Protein 6XRB (pdb70)

Secondary structure (DSSP, 8-state):
-TT--SSEEEEETTEEEEEPTTPEE--BEEEE----SSS--EEEEEEE-PPTT--HHHHHHHHHHHHHHHSTT-EEEEEEEEEES-GGG-EEEEEEEEEEESSSSEEEEEEEEE--STT-EEEEEEEESS---HHHHHHHHHHHHH----/-EEE---TT--EEETT-EE--BEEEE-TT-TTTS-EEEEEEEEPPTT--HHHHHHHHHHHHHHHSTT-EEEEEEEEEE-SSTT-EEEEEEEEEEEETTEEEEEEEEEEEEETTEEEEEEEEESS---HHHHHHHHHHHHH-EE--

Nearest PDB structures (foldseek):
  6xrb-assembly1_A  TM=1.007E+00  e=1.723E-27  Salmonella enterica subsp. enterica serovar Typhimurium str. SL1344
  6xrr-assembly3_D  TM=9.228E-01  e=7.854E-23  Salmonella enterica subsp. enterica serovar Typhimurium str. LT2
  6xrr-assembly4_H  TM=9.222E-01  e=5.314E-22  Salmonella enterica subsp. enterica serovar Typhimurium str. LT2
  5elu-assembly1_A  TM=5.256E-01  e=2.286E+00  synthetic construct
  5zy8-assembly1_A  TM=3.249E-01  e=4.647E-01  Mycobacterium tuberculosis H37Rv

Organism: Salmonella typhimurium (strain SL1344) (NCBI:txid216597)

Solvent-accessible surface area: 16117 Å² total

Radius of gyration: 20.44 Å; Cα contacts (8 Å, |Δi|>4): 629; chains: 2; bounding box: 49×57×44 Å

Foldseek 3Di:
DVVDDCWAWDDDPVGIDTHGNVDDDFDKDKAFDDDDDPDTKIKIKGKFFADVPADQVNVVVVVVVVCVVPFAPKDWDDKDWAWAEDDPLIWTWIKTKIWTARDVAIKIKMWIWTCQDPRMIIIMMIIGSDDDDPVNVVVVRVNRHHHDRD/DWDDDDDPVGGTDPPPDDDFDKDKAAPPPPRLADKIKIKGKDFADVPGDQVNVVVVVQVVCVVPFAPKDWDDKAWAWAEDDPLIFTWIKTWIWHDDPPFIKIKMKTWGCLDPGMIMIMMMIGSDDDDPVNVCVVNCRRHPHDRDD

Structure (mmCIF, N/CA/C/O backbone):
data_6XRB
#
_entry.id   6XRB
#
_cell.length_a   55.269
_cell.length_b   75.093
_cell.length_c   76.599
_cell.angle_alpha   90.000
_cell.angle_beta   90.000
_cell.angle_gamma   90.000
#
_symmetry.space_group_name_H-M   'P 21 21 21'
#
loop_
_entity.id
_entity.type
_entity.pdbx_description
1 polymer SciW
2 polymer SciW
3 non-polymer 'TRIETHYLENE GLYCOL'
4 water water
#
loop_
_atom_site.group_PDB
_atom_site.id
_atom_site.type_symbol
_atom_site.label_atom_id
_atom_site.label_alt_id
_atom_site.label_comp_id
_atom_site.label_asym_id
_atom_site.label_entity_id
_atom_site.label_seq_id
_atom_site.pdbx_PDB_ins_code
_atom_site.Cartn_x
_atom_site.Cartn_y
_atom_site.Cartn_z
_atom_site.occupancy
_atom_site.B_iso_or_equiv
_atom_site.auth_seq_id
_atom_site.auth_comp_id
_atom_site.auth_asym_id
_atom_site.auth_atom_id
_atom_site.pdbx_PDB_model_num
ATOM 1 N N . GLY A 1 1 ? -33.26599 8.98068 17.19689 1.000 42.38657 -4 GLY A N 1
ATOM 2 C CA . GLY A 1 1 ? -33.84955 9.59286 18.42343 1.000 56.18884 -4 GLY A CA 1
ATOM 3 C C . GLY A 1 1 ? -33.52655 8.81563 19.68592 1.000 40.15477 -4 GLY A C 1
ATOM 4 O O . GLY A 1 1 ? -32.84179 7.79422 19.62651 1.000 32.74641 -4 GLY A O 1
ATOM 10 N N . PRO A 1 2 ? -34.02054 9.29790 20.82889 1.000 32.59659 -3 PRO A N 1
ATOM 11 C CA . PRO A 1 2 ? -33.72860 8.61944 22.10342 1.000 30.05225 -3 PRO A CA 1
ATOM 12 C C . PRO A 1 2 ? -34.28623 7.20988 22.19442 1.000 31.98731 -3 PRO A C 1
ATOM 13 O O . PRO A 1 2 ? -33.76529 6.40472 22.97582 1.000 33.77247 -3 PRO A O 1
ATOM 24 N N . LEU A 1 3 ? -35.32779 6.88583 21.43240 1.000 31.47738 -2 LEU A N 1
ATOM 25 C CA . LEU A 1 3 ? -35.93037 5.55877 21.45772 1.000 33.68386 -2 LEU A CA 1
ATOM 26 C C . LEU A 1 3 ? -35.55790 4.71959 20.24493 1.000 55.40254 -2 LEU A C 1
ATOM 27 O O . LEU A 1 3 ? -36.03165 3.58696 20.12421 1.000 46.60291 -2 LEU A O 1
ATOM 43 N N . GLY A 1 4 ? -34.71864 5.23796 19.35485 1.000 57.91062 -1 GLY A N 1
ATOM 44 C CA . GLY A 1 4 ? -34.29475 4.47260 18.20415 1.000 69.42887 -1 GLY A CA 1
ATOM 45 C C . GLY A 1 4 ? -34.13280 5.30177 16.95054 1.000 67.96979 -1 GLY A C 1
ATOM 46 O O . GLY A 1 4 ? -34.38470 6.51097 16.94388 1.000 51.57168 -1 GLY A O 1
ATOM 50 N N . SER A 1 5 ? -33.74194 4.63573 15.87044 1.000 49.28658 0 SER A N 1
ATOM 51 C CA . SER A 1 5 ? -33.27693 5.29392 14.66349 1.000 55.76842 0 SER A CA 1
ATOM 52 C C . SER A 1 5 ? -33.51102 4.35495 13.49085 1.000 51.66092 0 SER A C 1
ATOM 53 O O . SER A 1 5 ? -34.02765 3.24605 13.65273 1.000 60.80909 0 SER A O 1
ATOM 61 N N . MET A 1 6 ? -33.13069 4.80699 12.29776 1.000 50.37150 1 MET A N 1
ATOM 62 C CA . MET A 1 6 ? -32.99712 3.88779 11.17408 1.000 57.93994 1 MET A CA 1
ATOM 63 C C . MET A 1 6 ? -31.70664 3.08494 11.25795 1.000 55.90985 1 MET A C 1
ATOM 64 O O . MET A 1 6 ? -31.54368 2.11772 10.50535 1.000 60.86028 1 MET A O 1
ATOM 78 N N . ASP A 1 7 ? -30.79028 3.46961 12.14510 1.000 49.58713 2 ASP A N 1
ATOM 79 C CA . ASP A 1 7 ? -29.61764 2.66332 12.44154 1.000 57.13930 2 ASP A CA 1
ATOM 80 C C . ASP A 1 7 ? -30.01270 1.48122 13.32159 1.000 59.21295 2 ASP A C 1
ATOM 81 O O . ASP A 1 7 ? -31.03484 1.49644 14.01258 1.000 78.37670 2 ASP A O 1
ATOM 90 N N . ARG A 1 8 ? -29.17489 0.45149 13.29910 1.000 47.99222 3 ARG A N 1
ATOM 91 C CA . ARG A 1 8 ? -29.55891 -0.86759 13.75798 1.000 59.55938 3 ARG A CA 1
ATOM 92 C C . ARG A 1 8 ? -28.65695 -1.33895 14.88690 1.000 50.53413 3 ARG A C 1
ATOM 93 O O . ARG A 1 8 ? -27.42630 -1.28055 14.75377 1.000 43.94321 3 ARG A O 1
ATOM 114 N N . PRO A 1 9 ? -29.21009 -1.80719 16.00676 1.000 44.04051 4 PRO A N 1
ATOM 115 C CA . PRO A 1 9 ? -28.37020 -2.48373 16.99973 1.000 52.01482 4 PRO A CA 1
ATOM 116 C C . PRO A 1 9 ? -27.68486 -3.69145 16.38006 1.000 43.38593 4 PRO A C 1
ATOM 117 O O . PRO A 1 9 ? -28.26139 -4.39823 15.54965 1.000 48.53957 4 PRO A O 1
ATOM 128 N N . TYR A 1 10 ? -26.43982 -3.92169 16.78794 1.000 27.71958 5 TYR A N 1
ATOM 129 C CA . TYR A 1 10 ? -25.66246 -5.06137 16.31597 1.000 26.64437 5 TYR A CA 1
ATOM 130 C C . TYR A 1 10 ? -25.02712 -5.74516 17.51715 1.000 33.68895 5 TYR A C 1
ATOM 131 O O . TYR A 1 10 ? -24.47508 -5.07486 18.39298 1.000 29.25272 5 TYR A O 1
ATOM 149 N N . ARG A 1 11 ? -25.10281 -7.07306 17.55801 1.000 26.40858 6 ARG A N 1
ATOM 150 C CA . ARG A 1 11 ? -24.64622 -7.83349 18.71243 1.000 27.25635 6 ARG A CA 1
ATOM 151 C C . ARG A 1 11 ? -23.48648 -8.74091 18.33065 1.000 28.24053 6 ARG A C 1
ATOM 152 O O . ARG A 1 11 ? -23.54023 -9.43130 17.30779 1.000 26.46517 6 ARG A O 1
ATOM 172 N N . ILE A 1 12 ? -22.44851 -8.73283 19.15968 1.000 26.99054 7 ILE A N 1
ATOM 173 C CA . ILE A 1 12 ? -21.37794 -9.71593 19.11409 1.000 28.57138 7 ILE A CA 1
ATOM 174 C C . ILE A 1 12 ? -21.30840 -10.37758 20.48951 1.000 31.85168 7 ILE A C 1
ATOM 175 O O . ILE A 1 12 ? -22.00127 -9.98248 21.42729 1.000 27.69777 7 ILE A O 1
ATOM 190 N N . GLN A 1 13 ? -20.46862 -11.41078 20.59530 1.000 26.78714 8 GLN A N 1
ATOM 191 C CA . GLN A 1 13 ? -20.34564 -12.12351 21.86544 1.000 29.20536 8 GLN A CA 1
ATOM 192 C C . GLN A 1 13 ? -19.99093 -11.16942 22.99939 1.000 28.19356 8 GLN A C 1
ATOM 193 O O . GLN A 1 13 ? -20.46981 -11.32752 24.12992 1.000 30.82508 8 GLN A O 1
ATOM 207 N N . GLU A 1 14 ? -19.17029 -10.16218 22.71435 1.000 26.13422 9 GLU A N 1
ATOM 208 C CA . GLU A 1 14 ? -18.62171 -9.29864 23.74709 1.000 29.80667 9 GLU A CA 1
ATOM 209 C C . GLU A 1 14 ? -19.50721 -8.10817 24.09161 1.000 29.11878 9 GLU A C 1
ATOM 210 O O . GLU A 1 14 ? -19.22075 -7.41260 25.07290 1.000 30.56348 9 GLU A O 1
ATOM 222 N N . GLY A 1 15 ? -20.56218 -7.85362 23.32752 1.000 25.91356 10 GLY A N 1
ATOM 223 C CA . GLY A 1 15 ? -21.44558 -6.73800 23.62359 1.000 26.94007 10 GLY A CA 1
ATOM 224 C C . GLY A 1 15 ? -22.24835 -6.35667 22.39212 1.000 26.17227 10 GLY A C 1
ATOM 225 O O . GLY A 1 15 ? -22.36839 -7.13559 21.44934 1.000 27.42836 10 GLY A O 1
ATOM 229 N N . CYS A 1 16 ? -22.79581 -5.14173 22.42669 1.000 28.27108 11 CYS A N 1
ATOM 230 C CA A CYS A 1 16 ? -23.57405 -4.62978 21.30948 0.530 28.61616 11 CYS A CA 1
ATOM 231 C CA B CYS A 1 16 ? -23.58329 -4.62566 21.31750 0.470 27.19966 11 CYS A CA 1
ATOM 232 C C . CYS A 1 16 ? -23.23735 -3.16450 21.07620 1.000 26.60520 11 CYS A C 1
ATOM 233 O O . CYS A 1 16 ? -22.68579 -2.48079 21.94309 1.000 30.58061 11 CYS A O 1
ATOM 246 N N . PHE A 1 17 ? -23.58365 -2.69815 19.88202 1.000 25.94560 12 PHE A N 1
ATOM 247 C CA . PHE A 1 17 ? -23.36518 -1.32116 19.46580 1.000 29.08342 12 PHE A CA 1
ATOM 248 C C . PHE A 1 17 ? -24.34973 -1.03017 18.34371 1.000 28.66448 12 PHE A C 1
ATOM 249 O O . PHE A 1 17 ? -24.97270 -1.93702 17.79152 1.000 30.60561 12 PHE A O 1
ATOM 266 N N . VAL A 1 18 ? -24.48811 0.24576 18.00547 1.000 28.90044 13 VAL A N 1
ATOM 267 C CA . VAL A 1 18 ? -25.38203 0.64481 16.92582 1.000 26.15499 13 VAL A CA 1
ATOM 268 C C . VAL A 1 18 ? -24.57468 0.73927 15.63902 1.000 35.11795 13 VAL A C 1
ATOM 269 O O . VAL A 1 18 ? -23.57521 1.46165 15.57024 1.000 39.20443 13 VAL A O 1
ATOM 282 N N . LEU A 1 19 ? -25.01420 0.00557 14.62081 1.000 31.35987 14 LEU A N 1
ATOM 283 C CA . LEU A 1 19 ? -24.37400 0.01418 13.31677 1.000 35.06338 14 LEU A CA 1
ATOM 284 C C . LEU A 1 19 ? -25.14720 0.94270 12.40025 1.000 55.32258 14 LEU A C 1
ATOM 285 O O . LEU A 1 19 ? -26.35342 0.72853 12.20650 1.000 40.16072 14 LEU A O 1
ATOM 301 N N . PRO A 1 20 ? -24.53413 1.98117 11.83560 1.000 38.68989 15 PRO A N 1
ATOM 302 C CA . PRO A 1 20 ? -25.27587 2.84939 10.91242 1.000 44.42233 15 PRO A CA 1
ATOM 303 C C . PRO A 1 20 ? -25.90747 2.04819 9.78318 1.000 37.86666 15 PRO A C 1
ATOM 304 O O . PRO A 1 20 ? -25.33442 1.07272 9.28800 1.000 40.24414 15 PRO A O 1
ATOM 315 N N . GLU A 1 21 ? -27.10489 2.47801 9.37183 1.000 47.07532 16 GLU A N 1
ATOM 316 C CA . GLU A 1 21 ? -27.88636 1.70923 8.40931 1.000 46.20036 16 GLU A CA 1
ATOM 317 C C . GLU A 1 21 ? -27.13943 1.51006 7.09767 1.000 46.63134 16 GLU A C 1
ATOM 318 O O . GLU A 1 21 ? -27.33992 0.49771 6.41674 1.000 53.48978 16 GLU A O 1
ATOM 330 N N . THR A 1 22 ? -26.27476 2.45515 6.72744 1.000 44.81273 17 THR A N 1
ATOM 331 C CA . THR A 1 22 ? -25.60917 2.38356 5.43339 1.000 55.86867 17 THR A CA 1
ATOM 332 C C . THR A 1 22 ? -24.63362 1.21626 5.32858 1.000 52.80515 17 THR A C 1
ATOM 333 O O . THR A 1 22 ? -24.23273 0.86469 4.21410 1.000 43.39747 17 THR A O 1
ATOM 344 N N . PHE A 1 23 ? -24.24988 0.60493 6.44654 1.000 43.28150 18 PHE A N 1
ATOM 345 C CA . PHE A 1 23 ? -23.24068 -0.44451 6.43414 1.000 41.69114 18 PHE A CA 1
ATOM 346 C C . PHE A 1 23 ? -23.85471 -1.80590 6.13335 1.000 35.57205 18 PHE A C 1
ATOM 347 O O . PHE A 1 23 ? -24.96975 -2.11322 6.56341 1.000 35.90261 18 PHE A O 1
ATOM 364 N N . THR A 1 24 ? -23.11209 -2.61203 5.38188 1.000 36.07054 19 THR A N 1
ATOM 365 C CA . THR A 1 24 ? -23.43185 -4.01167 5.13799 1.000 41.09861 19 THR A CA 1
ATOM 366 C C . THR A 1 24 ? -22.55930 -4.88004 6.03546 1.000 31.63443 19 THR A C 1
ATOM 367 O O . THR A 1 24 ? -21.36276 -4.61792 6.19197 1.000 31.62651 19 THR A O 1
ATOM 378 N N . ASP A 1 25 ? -23.15976 -5.91100 6.62499 1.000 30.04061 20 ASP A N 1
ATOM 379 C CA . ASP A 1 25 ? -22.44308 -6.80928 7.52433 1.000 32.32219 20 ASP A CA 1
ATOM 380 C C . ASP A 1 25 ? -21.76254 -7.89668 6.70090 1.000 31.18085 20 ASP A C 1
ATOM 381 O O . ASP A 1 25 ? -22.43591 -8.67872 6.01492 1.000 35.86029 20 ASP A O 1
ATOM 390 N N . ARG A 1 26 ? -20.44043 -7.93401 6.75546 1.000 30.78921 21 ARG A N 1
ATOM 391 C CA . ARG A 1 26 ? -19.65353 -8.96040 6.08312 1.000 28.91939 21 ARG A CA 1
ATOM 392 C C . ARG A 1 26 ? -18.81362 -9.73617 7.08477 1.000 26.49913 21 ARG A C 1
ATOM 393 O O . ARG A 1 26 ? -17.72820 -10.22844 6.75996 1.000 34.97873 21 ARG A O 1
ATOM 412 N N . SER A 1 27 ? -19.30612 -9.84346 8.31272 1.000 27.60494 22 SER A N 1
ATOM 413 C CA . SER A 1 27 ? -18.57497 -10.54763 9.35379 1.000 25.76129 22 SER A CA 1
ATOM 414 C C . SER A 1 27 ? -18.37428 -12.01178 8.97656 1.000 24.80279 22 SER A C 1
ATOM 415 O O . SER A 1 27 ? -19.23179 -12.64249 8.35858 1.000 25.09777 22 SER A O 1
ATOM 422 N N . VAL A 1 28 ? -17.22977 -12.54952 9.38240 1.000 29.44708 23 VAL A N 1
ATOM 423 C CA . VAL A 1 28 ? -16.92566 -13.97097 9.24529 1.000 31.96510 23 VAL A CA 1
ATOM 424 C C . VAL A 1 28 ? -16.56649 -14.47406 10.63361 1.000 23.74904 23 VAL A C 1
ATOM 425 O O . VAL A 1 28 ? -15.53020 -14.09061 11.18792 1.000 26.65035 23 VAL A O 1
ATOM 438 N N . ASN A 1 29 ? -17.42008 -15.31571 11.20601 1.000 26.94277 24 ASN A N 1
ATOM 439 C CA . ASN A 1 29 ? -17.07000 -15.98523 12.45006 1.000 25.15787 24 ASN A CA 1
ATOM 440 C C . ASN A 1 29 ? -16.20607 -17.19952 12.13560 1.000 24.67891 24 ASN A C 1
ATOM 441 O O . ASN A 1 29 ? -16.46196 -17.92776 11.17305 1.000 27.04817 24 ASN A O 1
ATOM 452 N N . ILE A 1 30 ? -15.15985 -17.38657 12.93263 1.000 26.59406 25 ILE A N 1
ATOM 453 C CA . ILE A 1 30 ? -14.26708 -18.53387 12.81992 1.000 31.82601 25 ILE A CA 1
ATOM 454 C C . ILE A 1 30 ? -14.02346 -19.04810 14.22881 1.000 31.58952 25 ILE A C 1
ATOM 455 O O . ILE A 1 30 ? -13.55023 -18.30077 15.09164 1.000 30.33371 25 ILE A O 1
ATOM 471 N N . PHE A 1 31 ? -14.35362 -20.31241 14.46727 1.000 27.76510 26 PHE A N 1
ATOM 472 C CA . PHE A 1 31 ? -14.17273 -20.94617 15.76440 1.000 28.85656 26 PHE A CA 1
ATOM 473 C C . PHE A 1 31 ? -13.29220 -22.16858 15.57188 1.000 30.62578 26 PHE A C 1
ATOM 474 O O . PHE A 1 31 ? -13.64728 -23.07608 14.81220 1.000 32.27479 26 PHE A O 1
ATOM 491 N N . ILE A 1 32 ? -12.14510 -22.18657 16.24034 1.000 30.80313 27 ILE A N 1
ATOM 492 C CA . ILE A 1 32 ? -11.28989 -23.36611 16.26360 1.000 32.84180 27 ILE A CA 1
ATOM 493 C C . ILE A 1 32 ? -11.74899 -24.23438 17.42715 1.000 34.85050 27 ILE A C 1
ATOM 494 O O . ILE A 1 32 ? -11.66906 -23.82446 18.59118 1.000 36.98867 27 ILE A O 1
ATOM 510 N N . LEU A 1 33 ? -12.25113 -25.42126 17.11397 1.000 37.37560 28 LEU A N 1
ATOM 511 C CA . LEU A 1 33 ? -12.77157 -26.33069 18.12125 1.000 42.32988 28 LEU A CA 1
ATOM 512 C C . LEU A 1 33 ? -11.64451 -27.20313 18.65973 1.000 46.42987 28 LEU A C 1
ATOM 513 O O . LEU A 1 33 ? -10.58064 -27.33316 18.05024 1.000 46.05264 28 LEU A O 1
ATOM 529 N N . GLU A 1 34 ? -11.88405 -27.79639 19.82326 1.000 54.70346 29 GLU A N 1
ATOM 530 C CA . GLU A 1 34 ? -10.83356 -28.56890 20.46916 1.000 50.95742 29 GLU A CA 1
ATOM 531 C C . GLU A 1 34 ? -10.57584 -29.85927 19.70334 1.000 67.40513 29 GLU A C 1
ATOM 532 O O . GLU A 1 34 ? -11.48811 -30.47973 19.14887 1.000 56.86465 29 GLU A O 1
ATOM 544 N N . GLY A 1 35 ? -9.31041 -30.26103 19.68528 1.000 63.47737 30 GLY A N 1
ATOM 545 C CA . GLY A 1 35 ? -8.89572 -31.45095 18.97839 1.000 54.48835 30 GLY A CA 1
ATOM 546 C C . GLY A 1 35 ? -7.39719 -31.63863 19.05442 1.000 72.16977 30 GLY A C 1
ATOM 547 O O . GLY A 1 35 ? -6.64259 -30.66144 19.08691 1.000 52.01878 30 GLY A O 1
ATOM 551 N N . ASN A 1 36 ? -6.95630 -32.89101 19.10078 1.000 60.84010 31 ASN A N 1
ATOM 552 C CA . ASN A 1 36 ? -5.53864 -33.21970 19.10002 1.000 67.57710 31 ASN A CA 1
ATOM 553 C C . ASN A 1 36 ? -5.06498 -33.75714 17.75519 1.000 59.27471 31 ASN A C 1
ATOM 554 O O . ASN A 1 36 ? -3.89074 -34.11156 17.62512 1.000 63.41638 31 ASN A O 1
ATOM 565 N N . GLU A 1 37 ? -5.94967 -33.82206 16.75851 1.000 55.37981 32 GLU A N 1
ATOM 566 C CA . GLU A 1 37 ? -5.56266 -34.25679 15.42634 1.000 61.75426 32 GLU A CA 1
ATOM 567 C C . GLU A 1 37 ? -4.59777 -33.24766 14.80581 1.000 61.62082 32 GLU A C 1
ATOM 568 O O . GLU A 1 37 ? -4.43062 -32.12433 15.28965 1.000 59.05008 32 GLU A O 1
ATOM 580 N N . ARG A 1 38 ? -3.95555 -33.65624 13.71017 1.000 59.28433 33 ARG A N 1
ATOM 581 C CA . ARG A 1 38 ? -3.00207 -32.75861 13.06516 1.000 65.79118 33 ARG A CA 1
ATOM 582 C C . ARG A 1 38 ? -3.68052 -31.48541 12.57892 1.000 62.96050 33 ARG A C 1
ATOM 583 O O . ARG A 1 38 ? -3.06899 -30.41190 12.60180 1.000 59.51136 33 ARG A O 1
ATOM 603 N N . THR A 1 39 ? -4.92534 -31.57873 12.12599 1.000 57.95833 34 THR A N 1
ATOM 604 C CA . THR A 1 39 ? -5.70821 -30.40641 11.77224 1.000 49.01276 34 THR A CA 1
ATOM 605 C C . THR A 1 39 ? -6.86114 -30.26885 12.76081 1.000 47.44116 34 THR A C 1
ATOM 606 O O . THR A 1 39 ? -7.52068 -31.25508 13.10196 1.000 56.54481 34 THR A O 1
ATOM 617 N N A SER A 1 40 ? -7.09197 -29.05620 13.21997 0.526 47.08119 35 SER A N 1
ATOM 618 N N B SER A 1 40 ? -7.09410 -29.05282 13.21362 0.474 44.24158 35 SER A N 1
ATOM 619 C CA A SER A 1 40 ? -8.16689 -28.81600 14.16720 0.526 50.16511 35 SER A CA 1
ATOM 620 C CA B SER A 1 40 ? -8.16006 -28.81908 14.17207 0.474 50.53571 35 SER A CA 1
ATOM 621 C C A SER A 1 40 ? -9.50350 -28.70444 13.43804 0.526 45.49659 35 SER A C 1
ATOM 622 C C B SER A 1 40 ? -9.50280 -28.65926 13.46081 0.474 46.40596 35 SER A C 1
ATOM 623 O O A SER A 1 40 ? -9.55848 -28.25262 12.29212 0.526 49.02202 35 SER A O 1
ATOM 624 O O B SER A 1 40 ? -9.56568 -28.11289 12.35528 0.474 51.04020 35 SER A O 1
ATOM 638 N N . PRO A 1 41 ? -10.59509 -29.12150 14.07273 1.000 37.76768 36 PRO A N 1
ATOM 639 C CA . PRO A 1 41 ? -11.91962 -28.83742 13.50722 1.000 35.84775 36 PRO A CA 1
ATOM 640 C C . PRO A 1 41 ? -12.27794 -27.37544 13.72467 1.000 39.05246 36 PRO A C 1
ATOM 641 O O . PRO A 1 41 ? -11.88030 -26.75654 14.71814 1.000 38.03935 36 PRO A O 1
ATOM 652 N N . SER A 1 42 ? -13.01871 -26.81680 12.77845 1.000 36.28481 37 SER A N 1
ATOM 653 C CA . SER A 1 42 ? -13.38540 -25.41026 12.85181 1.000 30.33545 37 SER A CA 1
ATOM 654 C C . SER A 1 42 ? -14.78700 -25.20524 12.30530 1.000 34.42729 37 SER A C 1
ATOM 655 O O . SER A 1 42 ? -15.28012 -25.98238 11.48529 1.000 30.62078 37 SER A O 1
ATOM 663 N N . LEU A 1 43 ? -15.43208 -24.14846 12.78855 1.000 28.82237 38 LEU A N 1
ATOM 664 C CA . LEU A 1 43 ? -16.74511 -23.73154 12.31851 1.000 26.30318 38 LEU A CA 1
ATOM 665 C C . LEU A 1 43 ? -16.62069 -22.31704 11.77058 1.000 26.46312 38 LEU A C 1
ATOM 666 O O . LEU A 1 43 ? -16.02783 -21.45032 12.41891 1.000 29.74874 38 LEU A O 1
ATOM 682 N N . ASN A 1 44 ? -17.15571 -22.09958 10.57577 1.000 28.12396 39 ASN A N 1
ATOM 683 C CA . ASN A 1 44 ? -17.13927 -20.80439 9.91072 1.000 30.13817 39 ASN A CA 1
ATOM 684 C C . ASN A 1 44 ? -18.57860 -20.37014 9.67774 1.000 25.79510 39 ASN A C 1
ATOM 685 O O . ASN A 1 44 ? -19.38752 -21.14843 9.16806 1.000 25.59712 39 ASN A O 1
ATOM 696 N N . ILE A 1 45 ? -18.90527 -19.14130 10.07013 1.000 29.17832 40 ILE A N 1
ATOM 697 C CA . ILE A 1 45 ? -20.20710 -18.55162 9.76781 1.000 29.58731 40 ILE A CA 1
ATOM 698 C C . ILE A 1 45 ? -19.95675 -17.31728 8.91528 1.000 25.79939 40 ILE A C 1
ATOM 699 O O . ILE A 1 45 ? -19.25169 -16.39077 9.33810 1.000 26.55779 40 ILE A O 1
ATOM 715 N N . SER A 1 46 ? -20.52932 -17.31020 7.71463 1.000 28.39188 41 SER A N 1
ATOM 716 C CA . SER A 1 46 ? -20.39336 -16.20571 6.78482 1.000 33.74806 41 SER A CA 1
ATOM 717 C C . SER A 1 46 ? -21.77807 -15.71766 6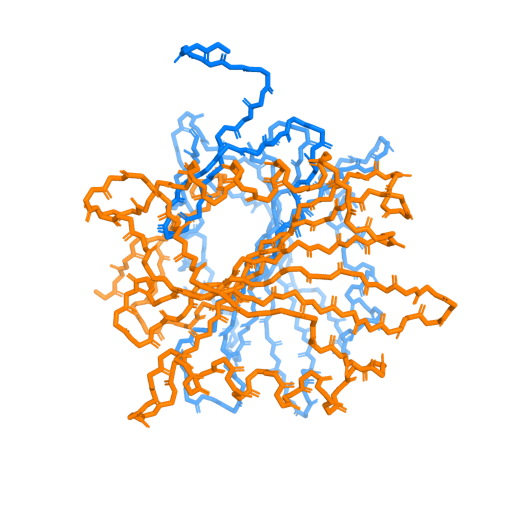.37562 1.000 38.83349 41 SER A C 1
ATOM 718 O O . SER A 1 46 ? -22.78988 -16.39549 6.58907 1.000 29.27622 41 SER A O 1
ATOM 726 N N . ARG A 1 47 ? -21.80005 -14.52717 5.79626 1.000 33.23239 42 ARG A N 1
ATOM 727 C CA . ARG A 1 47 ? -23.02421 -13.87419 5.35450 1.000 34.48370 42 ARG A CA 1
ATOM 728 C C . ARG A 1 47 ? -22.91259 -13.54437 3.87556 1.000 43.43119 42 ARG A C 1
ATOM 729 O O . ARG A 1 47 ? -21.83917 -13.17341 3.39053 1.000 44.06928 42 ARG A O 1
ATOM 750 N N . ASP A 1 48 ? -24.02952 -13.67089 3.16533 1.000 37.76465 43 ASP A N 1
ATOM 751 C CA . ASP A 1 48 ? -24.04186 -13.43538 1.72989 1.000 42.08851 43 ASP A CA 1
ATOM 752 C C . ASP A 1 48 ? -25.41050 -12.91358 1.32098 1.000 56.58660 43 ASP A C 1
ATOM 753 O O . ASP A 1 48 ? -26.36225 -12.90644 2.10703 1.000 39.56537 43 ASP A O 1
ATOM 762 N N . THR A 1 49 ? -25.49319 -12.46505 0.07292 1.000 51.16036 44 THR A N 1
ATOM 763 C CA . THR A 1 49 ? -26.74242 -12.03803 -0.53474 1.000 61.95703 44 THR A CA 1
ATOM 764 C C . THR A 1 49 ? -26.97759 -12.85889 -1.79390 1.000 58.41692 44 THR A C 1
ATOM 765 O O . THR A 1 49 ? -26.04862 -13.09711 -2.57292 1.000 58.47076 44 THR A O 1
ATOM 776 N N . LEU A 1 50 ? -28.21682 -13.29542 -1.98560 1.000 53.27602 45 LEU A N 1
ATOM 777 C CA . LEU A 1 50 ? -28.57051 -14.00907 -3.20267 1.000 49.40286 45 LEU A CA 1
ATOM 778 C C . LEU A 1 50 ? -28.46062 -13.07843 -4.40331 1.000 57.41393 45 LEU A C 1
ATOM 779 O O . LEU A 1 50 ? -28.84830 -11.90890 -4.34104 1.000 55.49154 45 LEU A O 1
ATOM 795 N N . LYS A 1 51 ? -27.91370 -13.59934 -5.49652 1.000 62.44656 46 LYS A N 1
ATOM 796 C CA . LYS A 1 51 ? -27.89093 -12.85281 -6.73943 1.000 63.18481 46 LYS A CA 1
ATOM 797 C C . LYS A 1 51 ? -29.30728 -12.73902 -7.29357 1.000 67.31027 46 LYS A C 1
ATOM 798 O O . LYS A 1 51 ? -30.20405 -13.48331 -6.88847 1.000 55.15800 46 LYS A O 1
ATOM 817 N N . PRO A 1 52 ? -29.53847 -11.79921 -8.21319 1.000 70.19522 47 PRO A N 1
ATOM 818 C CA . PRO A 1 52 ? -30.87047 -11.68506 -8.82289 1.000 81.07347 47 PRO A CA 1
ATOM 819 C C . PRO A 1 52 ? -31.38374 -13.01402 -9.35756 1.000 82.61275 47 PRO A C 1
ATOM 820 O O . PRO A 1 52 ? -30.71761 -13.66908 -10.16670 1.000 68.55926 47 PRO A O 1
ATOM 831 N N . ASP A 1 53 ? -32.56860 -13.41948 -8.89731 1.000 73.60917 48 ASP A N 1
ATOM 832 C CA . ASP A 1 53 ? -33.24463 -14.63785 -9.33307 1.000 74.46536 48 ASP A CA 1
ATOM 833 C C . ASP A 1 53 ? -32.50960 -15.90289 -8.91060 1.000 65.38440 48 ASP A C 1
ATOM 834 O O . ASP A 1 53 ? -32.71443 -16.96754 -9.50419 1.000 62.05137 48 ASP A O 1
ATOM 843 N N . GLU A 1 54 ? -31.66258 -15.81153 -7.88905 1.000 58.02047 49 GLU A N 1
ATOM 844 C CA . GLU A 1 54 ? -30.96191 -16.96094 -7.33230 1.000 59.40067 49 GLU A CA 1
ATOM 845 C C . GLU A 1 54 ? -31.66819 -17.39067 -6.05177 1.000 49.56333 49 GLU A C 1
ATOM 846 O O . GLU A 1 54 ? -31.80916 -16.59160 -5.12014 1.000 68.81260 49 GLU A O 1
ATOM 858 N N . ASP A 1 55 ? -32.11710 -18.64436 -6.01426 1.000 55.59448 50 ASP A N 1
ATOM 859 C CA . ASP A 1 55 ? -32.72311 -19.20401 -4.81801 1.000 58.53026 50 ASP A CA 1
ATOM 860 C C . ASP A 1 55 ? -31.66285 -19.94974 -4.00872 1.000 62.94631 50 ASP A C 1
ATOM 861 O O . ASP A 1 55 ? -30.49243 -20.03429 -4.39293 1.000 50.32689 50 ASP A O 1
ATOM 870 N N . LEU A 1 56 ? -32.07913 -20.50594 -2.86835 1.000 45.23937 51 LEU A N 1
ATOM 871 C CA . LEU A 1 56 ? -31.10187 -21.08678 -1.94967 1.000 47.46571 51 LEU A CA 1
ATOM 872 C C . LEU A 1 56 ? -30.40282 -22.29215 -2.56101 1.000 55.65483 51 LEU A C 1
ATOM 873 O O . LEU A 1 56 ? -29.16490 -22.37358 -2.46646 1.000 49.59862 51 LEU A O 1
ATOM 889 N N . PRO A 1 57 ? -31.09699 -23.24814 -3.19012 1.000 53.82557 52 PRO A N 1
ATOM 890 C CA . PRO A 1 57 ? -30.36544 -24.33972 -3.85579 1.000 51.88085 52 PRO A CA 1
ATOM 891 C C . PRO A 1 57 ? -29.36122 -23.83648 -4.87760 1.000 42.05446 52 PRO A C 1
ATOM 892 O O . PRO A 1 57 ? -28.22179 -24.31909 -4.91589 1.000 51.78944 52 PRO A O 1
ATOM 903 N N . ALA A 1 58 ? -29.75212 -22.86599 -5.70425 1.000 47.92363 53 ALA A N 1
ATOM 904 C CA . ALA A 1 58 ? -28.81557 -22.29730 -6.66732 1.000 48.04176 53 ALA A CA 1
ATOM 905 C C . ALA A 1 58 ? -27.64398 -21.62654 -5.96062 1.000 44.03888 53 ALA A C 1
ATOM 906 O O . ALA A 1 58 ? -26.50841 -21.67041 -6.44792 1.000 41.96849 53 ALA A O 1
ATOM 913 N N . TYR A 1 59 ? -27.89819 -20.99365 -4.81232 1.000 44.31998 54 TYR A N 1
ATOM 914 C CA . TYR A 1 59 ? -26.80317 -20.40500 -4.04927 1.000 34.87020 54 TYR A CA 1
ATOM 915 C C . TYR A 1 59 ? -25.82381 -21.48324 -3.59828 1.000 42.00647 54 TYR A C 1
ATOM 916 O O . TYR A 1 59 ? -24.60442 -21.33758 -3.74542 1.000 39.07547 54 TYR A O 1
ATOM 934 N N . ILE A 1 60 ? -26.34677 -22.57276 -3.03369 1.000 40.16216 55 ILE A N 1
ATOM 935 C CA . ILE A 1 60 ? -25.50225 -23.70504 -2.66584 1.000 51.08012 55 ILE A CA 1
ATOM 936 C C . ILE A 1 60 ? -24.71723 -24.18696 -3.87859 1.000 32.96831 55 ILE A C 1
ATOM 937 O O . ILE A 1 60 ? -23.50894 -24.44534 -3.79954 1.000 37.59128 55 ILE A O 1
ATOM 953 N N . ASP A 1 61 ? -25.39597 -24.31659 -5.02135 1.000 37.57976 56 ASP A N 1
ATOM 954 C CA . ASP A 1 61 ? -24.71292 -24.69168 -6.25427 1.000 39.06513 56 ASP A CA 1
ATOM 955 C C . ASP A 1 61 ? -23.52993 -23.76951 -6.52651 1.000 67.98114 56 ASP A C 1
ATOM 956 O O . ASP A 1 61 ? -22.45581 -24.22319 -6.93793 1.000 39.12874 56 ASP A O 1
ATOM 965 N N . ARG A 1 62 ? -23.70960 -22.46592 -6.30149 1.000 44.73436 57 ARG A N 1
ATOM 966 C CA . ARG A 1 62 ? -22.63260 -21.51898 -6.57138 1.000 39.50433 57 ARG A CA 1
ATOM 967 C C . ARG A 1 62 ? -21.47243 -21.70720 -5.60129 1.000 40.61992 57 ARG A C 1
ATOM 968 O O . ARG A 1 62 ? -20.30624 -21.56690 -5.98753 1.000 38.28427 57 ARG A O 1
ATOM 989 N N . GLN A 1 63 ? -21.76812 -22.02522 -4.33835 1.000 34.83249 58 GLN A N 1
ATOM 990 C CA . GLN A 1 63 ? -20.70014 -22.22462 -3.36306 1.000 35.47865 58 GLN A CA 1
ATOM 991 C C . GLN A 1 63 ? -19.90661 -23.49624 -3.66016 1.000 36.45823 58 GLN A C 1
ATOM 992 O O . GLN A 1 63 ? -18.68560 -23.53256 -3.45910 1.000 37.49922 58 GLN A O 1
ATOM 1006 N N . ILE A 1 64 ? -20.57633 -24.54633 -4.13785 1.000 33.71982 59 ILE A N 1
ATOM 1007 C CA . ILE A 1 64 ? -19.86490 -25.76952 -4.50203 1.000 33.81514 59 ILE A CA 1
ATOM 1008 C C . ILE A 1 64 ? -18.87712 -25.49627 -5.62846 1.000 41.72188 59 ILE A C 1
ATOM 1009 O O . ILE A 1 64 ? -17.75017 -26.00562 -5.62367 1.000 40.98955 59 ILE A O 1
ATOM 1025 N N . ALA A 1 65 ? -19.28891 -24.70081 -6.61987 1.000 48.88817 60 ALA A N 1
ATOM 1026 C CA . ALA A 1 65 ? -18.38950 -24.35414 -7.71437 1.000 55.88104 60 ALA A CA 1
ATOM 1027 C C . ALA A 1 65 ? -17.13216 -23.66337 -7.20043 1.000 42.41148 60 ALA A C 1
ATOM 1028 O O . ALA A 1 65 ? -16.03181 -23.89781 -7.71266 1.000 48.41458 60 ALA A O 1
ATOM 1035 N N . LEU A 1 66 ? -17.27382 -22.79863 -6.19478 1.000 42.96594 61 LEU A N 1
ATOM 1036 C CA . LEU A 1 66 ? -16.10526 -22.11975 -5.64291 1.000 47.80181 61 LEU A CA 1
ATOM 1037 C C . LEU A 1 66 ? -15.24287 -23.08233 -4.83430 1.000 53.33692 61 LEU A C 1
ATOM 1038 O O . LEU A 1 66 ? -14.01033 -22.98123 -4.84716 1.000 43.16125 61 LEU A O 1
ATOM 1054 N N . MET A 1 67 ? -15.87256 -24.02640 -4.12829 1.000 40.96068 62 MET A N 1
ATOM 1055 C CA . MET A 1 67 ? -15.11173 -25.04160 -3.40698 1.000 46.46599 62 MET A CA 1
ATOM 1056 C C . MET A 1 67 ? -14.23070 -25.84945 -4.35183 1.000 42.60461 62 MET A C 1
ATOM 1057 O O . MET A 1 67 ? -13.07430 -26.14952 -4.03091 1.000 53.70933 62 MET A O 1
ATOM 1071 N N . LYS A 1 68 ? -14.76642 -26.22890 -5.51520 1.000 41.02793 63 LYS A N 1
ATOM 1072 C CA . LYS A 1 68 ? -13.98847 -27.02592 -6.45719 1.000 44.19171 63 LYS A CA 1
ATOM 1073 C C . LYS A 1 68 ? -12.71464 -26.30208 -6.88105 1.000 55.41077 63 LYS A C 1
ATOM 1074 O O . LYS A 1 68 ? -11.70504 -26.94719 -7.18553 1.000 49.67046 63 LYS A O 1
ATOM 1093 N N . LYS A 1 69 ? -12.74244 -24.96684 -6.90633 1.000 47.28410 64 LYS A N 1
ATOM 1094 C CA . LYS A 1 69 ? -11.58019 -24.20203 -7.34354 1.000 50.50284 64 LYS A CA 1
ATOM 1095 C C . LYS A 1 69 ? -10.51280 -24.09467 -6.26097 1.000 50.17266 64 LYS A C 1
ATOM 1096 O O . LYS A 1 69 ? -9.31814 -24.03989 -6.58121 1.000 57.49990 64 LYS A O 1
ATOM 1115 N N . ASN A 1 70 ? -10.90843 -24.07289 -4.98642 1.000 48.14347 65 ASN A N 1
ATOM 1116 C CA . ASN A 1 70 ? -9.99054 -23.74627 -3.90774 1.000 60.91970 65 ASN A CA 1
ATOM 1117 C C . ASN A 1 70 ? -9.54878 -24.93481 -3.06682 1.000 67.75048 65 ASN A C 1
ATOM 1118 O O . ASN A 1 70 ? -8.48740 -24.86108 -2.44097 1.000 56.78135 65 ASN A O 1
ATOM 1129 N N . LEU A 1 71 ? -10.31340 -26.02215 -3.04322 1.000 51.45395 66 LEU A N 1
ATOM 1130 C CA . LEU A 1 71 ? -10.04877 -27.14636 -2.15327 1.000 46.89610 66 LEU A CA 1
ATOM 1131 C C . LEU A 1 71 ? -9.66420 -28.37937 -2.95898 1.000 56.44113 66 LEU A C 1
ATOM 1132 O O . LEU A 1 71 ? -10.36115 -28.75177 -3.90971 1.000 46.12727 66 LEU A O 1
ATOM 1148 N N . GLY A 1 72 ? -8.55589 -29.00851 -2.56999 1.000 48.07185 67 GLY A N 1
ATOM 1149 C CA . GLY A 1 72 ? -8.05069 -30.18055 -3.25341 1.000 50.98336 67 GLY A CA 1
ATOM 1150 C C . GLY A 1 72 ? -8.97371 -31.38099 -3.19635 1.000 57.98169 67 GLY A C 1
ATOM 1151 O O . GLY A 1 72 ? -9.42997 -31.77895 -2.12147 1.000 51.67650 67 GLY A O 1
ATOM 1155 N N . GLN A 1 73 ? -9.25161 -31.96380 -4.36270 1.000 57.16323 68 GLN A N 1
ATOM 1156 C CA . GLN A 1 73 ? -10.03544 -33.19301 -4.47322 1.000 62.02918 68 GLN A CA 1
ATOM 1157 C C . GLN A 1 73 ? -11.39847 -33.05896 -3.79523 1.000 54.37745 68 GLN A C 1
ATOM 1158 O O . GLN A 1 73 ? -11.85535 -33.96975 -3.09828 1.000 46.63109 68 GLN A O 1
ATOM 1172 N N . HIS A 1 74 ? -12.06061 -31.92661 -4.00018 1.000 45.50257 69 HIS A N 1
ATOM 1173 C CA . HIS A 1 74 ? -13.37245 -31.72836 -3.40125 1.000 41.37316 69 HIS A CA 1
ATOM 1174 C C . HIS A 1 74 ? -14.40096 -32.63917 -4.06477 1.000 49.80288 69 HIS A C 1
ATOM 1175 O O . HIS A 1 74 ? -14.51721 -32.67158 -5.29415 1.000 51.97452 69 HIS A O 1
ATOM 1189 N N . ARG A 1 75 ? -15.14127 -33.38604 -3.24505 1.000 41.92926 70 ARG A N 1
ATOM 1190 C CA . ARG A 1 75 ? -16.23057 -34.23426 -3.71100 1.000 41.87601 70 ARG A CA 1
ATOM 1191 C C . ARG A 1 75 ? -17.43869 -34.01593 -2.81079 1.000 40.09922 70 ARG A C 1
ATOM 1192 O O . ARG A 1 75 ? -17.30600 -34.04039 -1.58236 1.000 40.87150 70 ARG A O 1
ATOM 1213 N N . VAL A 1 76 ? -18.61061 -33.83042 -3.40856 1.000 40.62629 71 VAL A N 1
ATOM 1214 C CA . VAL A 1 76 ? -19.84110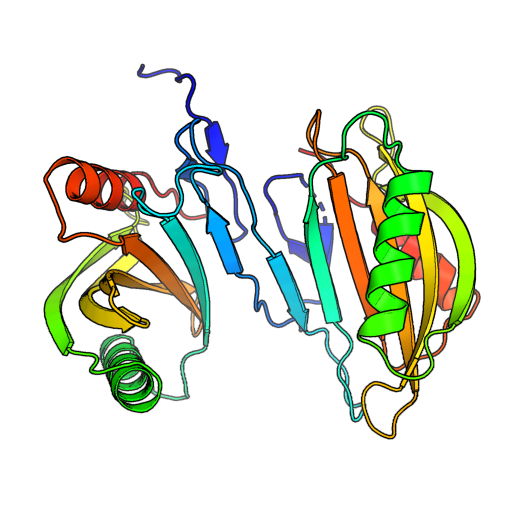 -33.74483 -2.62917 1.000 36.74335 71 VAL A CA 1
ATOM 1215 C C . VAL A 1 76 ? -20.32451 -35.15578 -2.32406 1.000 35.08751 71 VAL A C 1
ATOM 1216 O O . VAL A 1 76 ? -20.45936 -35.99445 -3.22666 1.000 36.29881 71 VAL A O 1
ATOM 1229 N N . LEU A 1 77 ? -20.57928 -35.42410 -1.04595 1.000 34.79261 72 LEU A N 1
ATOM 1230 C CA . LEU A 1 77 ? -21.00803 -36.74118 -0.59894 1.000 36.57288 72 LEU A CA 1
ATOM 1231 C C . LEU A 1 77 ? -22.50403 -36.82744 -0.34823 1.000 41.89286 72 LEU A C 1
ATOM 1232 O O . LEU A 1 77 ? -23.08704 -37.90561 -0.51569 1.000 40.80041 72 LEU A O 1
ATOM 1248 N N . SER A 1 78 ? -23.13381 -35.72417 0.03801 1.000 36.62323 73 SER A N 1
ATOM 1249 C CA . SER A 1 78 ? -24.54492 -35.73554 0.38555 1.000 39.39627 73 SER A CA 1
ATOM 1250 C C . SER A 1 78 ? -25.10174 -34.32951 0.23097 1.000 38.81374 73 SER A C 1
ATOM 1251 O O . SER A 1 78 ? -24.37348 -33.33606 0.29999 1.000 35.26911 73 SER A O 1
ATOM 1259 N N . ARG A 1 79 ? -26.41245 -34.26904 0.02254 1.000 34.46221 74 ARG A N 1
ATOM 1260 C CA . ARG A 1 79 ? -27.12696 -33.00811 -0.10964 1.000 36.78923 74 ARG A CA 1
ATOM 1261 C C . ARG A 1 79 ? -28.54113 -33.23086 0.40138 1.000 39.30617 74 ARG A C 1
ATOM 1262 O O . ARG A 1 79 ? -29.20213 -34.18700 -0.01392 1.000 39.00000 74 ARG A O 1
ATOM 1283 N N . ALA A 1 80 ? -29.00094 -32.36583 1.29892 1.000 31.74244 75 ALA A N 1
ATOM 1284 C CA . ALA A 1 80 ? -30.24752 -32.63407 1.99862 1.000 33.55145 75 ALA A CA 1
ATOM 1285 C C . ALA A 1 80 ? -30.80600 -31.32903 2.53825 1.000 33.05038 75 ALA A C 1
ATOM 1286 O O . ALA A 1 80 ? -30.08293 -30.32842 2.64125 1.000 31.48935 75 ALA A O 1
ATOM 1293 N N . PRO A 1 81 ? -32.08855 -31.30689 2.89049 1.000 31.02359 76 PRO A N 1
ATOM 1294 C CA . PRO A 1 81 ? -32.63259 -30.16185 3.62283 1.000 34.91655 76 PRO A CA 1
ATOM 1295 C C . PRO A 1 81 ? -31.94037 -30.00028 4.96555 1.000 41.05102 76 PRO A C 1
ATOM 1296 O O . PRO A 1 81 ? -31.31445 -30.92211 5.49354 1.000 31.61591 76 PRO A O 1
ATOM 1307 N N . ALA A 1 82 ? -32.06511 -28.80119 5.52055 1.000 28.32917 77 ALA A N 1
ATOM 1308 C CA . ALA A 1 82 ? -31.52418 -28.49898 6.83505 1.000 31.64794 77 ALA A CA 1
ATOM 1309 C C . ALA A 1 82 ? -32.49131 -27.57508 7.55800 1.000 29.65653 77 ALA A C 1
ATOM 1310 O O . ALA A 1 82 ? -33.26603 -26.84584 6.93244 1.000 31.51032 77 ALA A O 1
ATOM 1317 N N . GLN A 1 83 ? -32.44580 -27.62575 8.88445 1.000 28.16357 78 GLN A N 1
ATOM 1318 C CA . GLN A 1 83 ? -33.29696 -26.79953 9.72754 1.000 25.66063 78 GLN A CA 1
ATOM 1319 C C . GLN A 1 83 ? -32.46130 -26.19284 10.84142 1.000 27.57046 78 GLN A C 1
ATOM 1320 O O . GLN A 1 83 ? -31.77624 -26.91295 11.57184 1.000 26.00094 78 GLN A O 1
ATOM 1334 N N . ALA A 1 84 ? -32.52264 -24.86846 10.96721 1.000 27.78345 79 ALA A N 1
ATOM 1335 C CA . ALA A 1 84 ? -31.85402 -24.13529 12.03368 1.000 27.49455 79 ALA A CA 1
ATOM 1336 C C . ALA A 1 84 ? -32.91198 -23.62677 13.00300 1.000 28.09923 79 ALA A C 1
ATOM 1337 O O . ALA A 1 84 ? -33.81073 -22.87468 12.61004 1.000 33.72355 79 ALA A O 1
ATOM 1344 N N . GLY A 1 85 ? -32.80644 -24.04232 14.26061 1.000 28.12016 80 GLY A N 1
ATOM 1345 C CA . GLY A 1 85 ? -33.80526 -23.71090 15.25056 1.000 25.36073 80 GLY A CA 1
ATOM 1346 C C . GLY A 1 85 ? -35.02719 -24.60134 15.14737 1.000 28.69339 80 GLY A C 1
ATOM 1347 O O . GLY A 1 85 ? -35.13086 -25.49571 14.30381 1.000 29.42759 80 GLY A O 1
ATOM 1351 N N . THR A 1 86 ? -35.97556 -24.33931 16.04203 1.000 28.67165 81 THR A N 1
ATOM 1352 C CA . THR A 1 86 ? -37.22791 -25.07325 16.09556 1.000 30.92412 81 THR A CA 1
ATOM 1353 C C . THR A 1 86 ? -38.36021 -24.10403 16.39443 1.000 36.03010 81 THR A C 1
ATOM 1354 O O . THR A 1 86 ? -38.14118 -22.92416 16.68168 1.000 34.94106 81 THR A O 1
ATOM 1365 N N . GLY A 1 87 ? -39.58702 -24.61996 16.33906 1.000 37.77399 82 GLY A N 1
ATOM 1366 C CA . GLY A 1 87 ? -40.73790 -23.80251 16.63980 1.000 55.04629 82 GLY A CA 1
ATOM 1367 C C . GLY A 1 87 ? -41.05562 -22.81590 15.52656 1.000 39.23623 82 GLY A C 1
ATOM 1368 O O . GLY A 1 87 ? -40.68650 -22.98796 14.36121 1.000 43.07787 82 GLY A O 1
ATOM 1372 N N . ASN A 1 88 ? -41.75482 -21.75086 15.91584 1.000 46.36845 83 ASN A N 1
ATOM 1373 C CA . ASN A 1 88 ? -42.22362 -20.77994 14.93396 1.000 52.66587 83 ASN A CA 1
ATOM 1374 C C . ASN A 1 88 ? -41.06474 -20.04669 14.26850 1.000 41.72330 83 ASN A C 1
ATOM 1375 O O . ASN A 1 88 ? -41.18532 -19.62399 13.11337 1.000 51.86520 83 ASN A O 1
ATOM 1386 N N . ASP A 1 89 ? -39.93942 -19.90366 14.96104 1.000 44.65588 84 ASP A N 1
ATOM 1387 C CA . ASP A 1 89 ? -38.79660 -19.17156 14.43326 1.000 44.98496 84 ASP A CA 1
ATOM 1388 C C . ASP A 1 89 ? -37.83807 -20.04507 13.63660 1.000 40.68758 84 ASP A C 1
ATOM 1389 O O . ASP A 1 89 ? -36.79353 -19.55201 13.20359 1.000 42.50031 84 ASP A O 1
ATOM 1398 N N . ALA A 1 90 ? -38.16535 -21.31767 13.42298 1.000 34.77789 85 ALA A N 1
ATOM 1399 C CA . ALA A 1 90 ? -37.24393 -22.21201 12.73511 1.000 37.74525 85 ALA A CA 1
ATOM 1400 C C . ALA A 1 90 ? -36.98877 -21.73994 11.30671 1.000 31.97514 85 ALA A C 1
ATOM 1401 O O . ALA A 1 90 ? -37.87419 -21.19585 10.63557 1.000 35.63795 85 ALA A O 1
ATOM 1408 N N . LEU A 1 91 ? -35.76155 -21.96338 10.84469 1.000 35.10839 86 LEU A N 1
ATOM 1409 C CA . LEU A 1 91 ? -35.32020 -21.57135 9.51347 1.000 36.60074 86 LEU A CA 1
ATOM 1410 C C . LEU A 1 91 ? -35.13645 -22.82368 8.66863 1.000 44.72703 86 LEU A C 1
ATOM 1411 O O . LEU A 1 91 ? -34.36735 -23.71694 9.04129 1.000 34.29107 86 LEU A O 1
ATOM 1427 N N . MET A 1 92 ? -35.82794 -22.87994 7.53475 1.000 39.06844 87 MET A N 1
ATOM 1428 C CA . MET A 1 92 ? -35.68660 -23.98862 6.59918 1.000 32.27268 87 MET A CA 1
ATOM 1429 C C . MET A 1 92 ? -34.61220 -23.64806 5.57474 1.000 41.72845 87 MET A C 1
ATOM 1430 O O . MET A 1 92 ? -34.67163 -22.59747 4.92724 1.000 43.39534 87 MET A O 1
ATOM 1444 N N . GLY A 1 93 ? -33.62542 -24.53153 5.44311 1.000 33.83436 88 GLY A N 1
ATOM 1445 C CA . GLY A 1 93 ? -32.51870 -24.30719 4.53438 1.000 34.73942 88 GLY A CA 1
ATOM 1446 C C . GLY A 1 93 ? -32.05182 -25.56306 3.82753 1.000 36.56893 88 GLY A C 1
ATOM 1447 O O . GLY A 1 93 ? -32.81741 -26.51907 3.67029 1.000 31.24441 88 GLY A O 1
ATOM 1451 N N . GLU A 1 94 ? -30.79148 -25.57133 3.39692 1.000 31.67984 89 GLU A N 1
ATOM 1452 C CA . GLU A 1 94 ? -30.21689 -26.68991 2.65893 1.000 31.08764 89 GLU A CA 1
ATOM 1453 C C . GLU A 1 94 ? -28.77184 -26.87747 3.09583 1.000 27.31294 89 GLU A C 1
ATOM 1454 O O . GLU A 1 94 ? -28.12268 -25.93526 3.55960 1.000 28.55368 89 GLU A O 1
ATOM 1466 N N . GLN A 1 95 ? -28.26481 -28.10116 2.94094 1.000 27.83795 90 GLN A N 1
ATOM 1467 C CA . GLN A 1 95 ? -26.91656 -28.39908 3.39880 1.000 27.05572 90 GLN A CA 1
ATOM 1468 C C . GLN A 1 95 ? -26.26243 -29.43746 2.50091 1.000 30.86243 90 GLN A C 1
ATOM 1469 O O . GLN A 1 95 ? -26.93380 -30.18573 1.78214 1.000 31.36690 90 GLN A O 1
ATOM 1483 N N . ILE A 1 96 ? -24.92757 -29.47870 2.56292 1.000 27.65657 91 ILE A N 1
ATOM 1484 C CA . ILE A 1 96 ? -24.14072 -30.50059 1.88930 1.000 25.76894 91 ILE A CA 1
ATOM 1485 C C . ILE A 1 96 ? -23.16255 -31.11037 2.88442 1.000 29.00391 91 ILE A C 1
ATOM 1486 O O . ILE A 1 96 ? -22.83439 -30.51794 3.91587 1.000 28.19187 91 ILE A O 1
ATOM 1502 N N . ALA A 1 97 ? -22.69413 -32.30900 2.54958 1.000 29.69353 92 ALA A N 1
ATOM 1503 C CA . ALA A 1 97 ? -21.51728 -32.91770 3.15349 1.000 29.79033 92 ALA A CA 1
ATOM 1504 C C . ALA A 1 97 ? -20.52416 -33.20456 2.03582 1.000 32.74015 92 ALA A C 1
ATOM 1505 O O . ALA A 1 97 ? -20.92124 -33.59107 0.93235 1.000 36.76295 92 ALA A O 1
ATOM 1512 N N . ALA A 1 98 ? -19.23579 -33.01129 2.31332 1.000 34.41466 93 ALA A N 1
ATOM 1513 C CA . ALA A 1 98 ? -18.21962 -33.19033 1.28558 1.000 37.28490 93 ALA A CA 1
ATOM 1514 C C . ALA A 1 98 ? -16.88582 -33.53475 1.93005 1.000 35.52033 93 ALA A C 1
ATOM 1515 O O . ALA A 1 98 ? -16.69640 -33.37312 3.13792 1.000 36.89815 93 ALA A O 1
ATOM 1522 N N . THR A 1 99 ? -15.96408 -34.02755 1.10408 1.000 42.55125 94 THR A N 1
ATOM 1523 C CA . THR A 1 99 ? -14.59495 -34.28207 1.52004 1.000 43.53881 94 THR A CA 1
ATOM 1524 C C . THR A 1 99 ? -13.63105 -33.52048 0.62160 1.000 48.03244 94 THR A C 1
ATOM 1525 O O . THR A 1 99 ? -13.92634 -33.25227 -0.54671 1.000 41.06444 94 THR A O 1
ATOM 1536 N N . HIS A 1 100 ? -12.46787 -33.19570 1.17673 1.000 42.08020 95 HIS A N 1
ATOM 1537 C CA . HIS A 1 100 ? -11.35983 -32.63717 0.41177 1.000 59.83305 95 HIS A CA 1
ATOM 1538 C C . HIS A 1 100 ? -10.08975 -32.88482 1.21688 1.000 49.39449 95 HIS A C 1
ATOM 1539 O O . HIS A 1 100 ? -10.13616 -33.40580 2.33479 1.000 47.99185 95 HIS A O 1
ATOM 1553 N N . LYS A 1 101 ? -8.94980 -32.52027 0.64272 1.000 60.30173 96 LYS A N 1
ATOM 1554 C CA . LYS A 1 101 ? -7.64865 -32.80371 1.24783 1.000 77.89935 96 LYS A CA 1
ATOM 1555 C C . LYS A 1 101 ? -7.00129 -31.47698 1.63223 1.000 92.25734 96 LYS A C 1
ATOM 1556 O O . LYS A 1 101 ? -6.45325 -30.77094 0.78199 1.000 81.22354 96 LYS A O 1
ATOM 1575 N N . SER A 1 102 ? -7.06234 -31.15325 2.92831 1.000 99.71770 97 SER A N 1
ATOM 1576 C CA . SER A 1 102 ? -6.57666 -29.86184 3.40967 1.000 97.38604 97 SER A CA 1
ATOM 1577 C C . SER A 1 102 ? -5.07593 -29.71428 3.18402 1.000 99.67720 97 SER A C 1
ATOM 1578 O O . SER A 1 102 ? -4.61429 -28.70124 2.64675 1.000 104.75975 97 SER A O 1
ATOM 1586 N N . GLY A 1 103 ? -4.29645 -30.70884 3.60141 1.000 90.37377 98 GLY A N 1
ATOM 1587 C CA . GLY A 1 103 ? -2.88095 -30.74915 3.28712 1.000 89.77591 98 GLY A CA 1
ATOM 1588 C C . GLY A 1 103 ? -2.55040 -32.05204 2.59148 1.000 94.38528 98 GLY A C 1
ATOM 1589 O O . GLY A 1 103 ? -3.04970 -32.31631 1.49408 1.000 95.99221 98 GLY A O 1
ATOM 1593 N N . LYS A 1 104 ? -1.71266 -32.87366 3.21744 1.000 99.17296 99 LYS A N 1
ATOM 1594 C CA . LYS A 1 104 ? -1.64165 -34.28850 2.88127 1.000 102.16642 99 LYS A CA 1
ATOM 1595 C C . LYS A 1 104 ? -2.71792 -35.08823 3.60220 1.000 95.72369 99 LYS A C 1
ATOM 1596 O O . LYS A 1 104 ? -2.66523 -36.32335 3.61843 1.000 99.14223 99 LYS A O 1
ATOM 1602 N N . THR A 1 105 ? -3.70164 -34.40562 4.17972 1.000 86.82680 100 THR A N 1
ATOM 1603 C CA . THR A 1 105 ? -4.66884 -35.00839 5.08232 1.000 84.86392 100 THR A CA 1
ATOM 1604 C C . THR A 1 105 ? -6.07402 -34.84403 4.52744 1.000 68.55257 100 THR A C 1
ATOM 1605 O O . THR A 1 105 ? -6.42592 -33.77992 4.01070 1.000 72.86510 100 THR A O 1
ATOM 1616 N N . GLU A 1 106 ? -6.87584 -35.89826 4.64408 1.000 56.82459 101 GLU A N 1
ATOM 1617 C CA . GLU A 1 106 ? -8.27309 -35.84151 4.23740 1.000 60.79787 101 GLU A CA 1
ATOM 1618 C C . GLU A 1 106 ? -9.10897 -35.24433 5.36372 1.000 51.56678 101 GLU A C 1
ATOM 1619 O O . GLU A 1 106 ? -9.01256 -35.68206 6.51470 1.000 53.48623 101 GLU A O 1
ATOM 1631 N N . VAL A 1 107 ? -9.92536 -34.24331 5.03703 1.000 49.22099 102 VAL A N 1
ATOM 1632 C CA . VAL A 1 107 ? -10.83439 -33.63687 6.00219 1.000 44.04539 102 VAL A CA 1
ATOM 1633 C C . VAL A 1 107 ? -12.24469 -33.63684 5.42562 1.000 41.89038 102 VAL A C 1
ATOM 1634 O O . VAL A 1 107 ? -12.46329 -33.88533 4.23891 1.000 44.09188 102 VAL A O 1
ATOM 1647 N N . TYR A 1 108 ? -13.20343 -33.34394 6.29603 1.000 36.50214 103 TYR A N 1
ATOM 1648 C CA . TYR A 1 108 ? -14.62025 -33.54596 6.02346 1.000 34.62294 103 TYR A CA 1
ATOM 1649 C C . TYR A 1 108 ? -15.35752 -32.25132 6.31012 1.000 36.40570 103 TYR A C 1
ATOM 1650 O O . TYR A 1 108 ? -15.12819 -31.61714 7.34343 1.000 39.11703 103 TYR A O 1
ATOM 1668 N N . GLN A 1 109 ? -16.24064 -31.86514 5.39297 1.000 32.34820 104 GLN A N 1
ATOM 1669 C CA . GLN A 1 109 ? -16.80317 -30.52307 5.36074 1.000 28.09382 104 GLN A CA 1
ATOM 1670 C C . GLN A 1 109 ? -18.31773 -30.58503 5.27219 1.000 28.46676 104 GLN A C 1
ATOM 1671 O O . GLN A 1 109 ? -18.86875 -31.35915 4.48129 1.000 31.43031 104 GLN A O 1
ATOM 1685 N N . ARG A 1 110 ? -18.98044 -29.77128 6.08611 1.000 29.33257 105 ARG A N 1
ATOM 1686 C CA . ARG A 1 110 ? -20.40513 -29.51791 5.95654 1.000 30.07457 105 ARG A CA 1
ATOM 1687 C C . ARG A 1 110 ? -20.61311 -28.04274 5.63875 1.000 25.80180 105 ARG A C 1
ATOM 1688 O O . ARG A 1 110 ? -19.84515 -27.18319 6.08164 1.000 26.81803 105 ARG A O 1
ATOM 1709 N N . GLN A 1 111 ? -21.65548 -27.75449 4.87046 1.000 26.32181 106 GLN A N 1
ATOM 1710 C CA . GLN A 1 111 ? -22.08641 -26.37868 4.65903 1.000 28.96002 106 GLN A CA 1
ATOM 1711 C C . GLN A 1 111 ? -23.60565 -26.34308 4.66503 1.000 26.67119 106 GLN A C 1
ATOM 1712 O O . GLN A 1 111 ? -24.24654 -27.11261 3.94446 1.000 30.26197 106 GLN A O 1
ATOM 1726 N N . ALA A 1 112 ? -24.17131 -25.45200 5.47429 1.000 25.61267 107 ALA A N 1
ATOM 1727 C CA . ALA A 1 112 ? -25.61633 -25.29915 5.59347 1.000 27.38800 107 ALA A CA 1
ATOM 1728 C C . ALA A 1 112 ? -25.96483 -23.82321 5.47898 1.000 28.87124 107 ALA A C 1
ATOM 1729 O O . ALA A 1 112 ? -25.35362 -22.98626 6.14943 1.000 28.72508 107 ALA A O 1
ATOM 1736 N N . GLY A 1 113 ? -26.93846 -23.51427 4.63386 1.000 29.74245 108 GLY A N 1
ATOM 1737 C CA . GLY A 1 113 ? -27.32457 -22.13764 4.35871 1.000 28.67164 108 GLY A CA 1
ATOM 1738 C C . GLY A 1 113 ? -28.78353 -21.89334 4.70005 1.000 33.72468 108 GLY A C 1
ATOM 1739 O O . GLY A 1 113 ? -29.63079 -22.76435 4.48776 1.000 30.46206 108 GLY A O 1
ATOM 1743 N N . PHE A 1 114 ? -29.06308 -20.69997 5.22371 1.000 32.76826 109 PHE A N 1
ATOM 1744 C CA . PHE A 1 114 ? -30.40250 -20.32256 5.65118 1.000 35.79458 109 PHE A CA 1
ATOM 1745 C C . PHE A 1 114 ? -30.63352 -18.84639 5.36601 1.000 42.31164 109 PHE A C 1
ATOM 1746 O O . PHE A 1 114 ? -29.69015 -18.07250 5.19038 1.000 37.19909 109 PHE A O 1
ATOM 1763 N N . ILE A 1 115 ? -31.90918 -18.46006 5.33831 1.000 36.69376 110 ILE A N 1
ATOM 1764 C CA . ILE A 1 115 ? -32.28712 -17.05067 5.26369 1.000 35.85290 110 ILE A CA 1
ATOM 1765 C C . ILE A 1 115 ? -32.67630 -16.61312 6.67120 1.000 40.64041 110 ILE A C 1
ATOM 1766 O O . ILE A 1 115 ? -33.86125 -16.58499 7.02310 1.000 44.24118 110 ILE A O 1
ATOM 1782 N N . ALA A 1 116 ? -31.67522 -16.29235 7.49342 1.000 38.79628 111 ALA A N 1
ATOM 1783 C CA . ALA A 1 116 ? -31.93080 -15.90180 8.87536 1.000 49.74348 111 ALA A CA 1
ATOM 1784 C C . ALA A 1 116 ? -32.41219 -14.45835 8.94486 1.000 59.95994 111 ALA A C 1
ATOM 1785 O O . ALA A 1 116 ? -33.51304 -14.17959 9.43128 1.000 67.20955 111 ALA A O 1
ATOM 1792 N N . THR A 1 117 ? -31.59644 -13.53087 8.45840 1.000 43.29492 112 THR A N 1
ATOM 1793 C CA . THR A 1 117 ? -31.97557 -12.12875 8.32670 1.000 39.63160 112 THR A CA 1
ATOM 1794 C C . THR A 1 117 ? -32.69224 -11.92102 6.99835 1.000 36.36633 112 THR A C 1
ATOM 1795 O O . THR A 1 117 ? -32.18492 -12.35756 5.95868 1.000 47.97815 112 THR A O 1
ATOM 1806 N N . PRO A 1 118 ? -33.85752 -11.27602 6.97988 1.000 47.59873 113 PRO A N 1
ATOM 1807 C CA . PRO A 1 118 ? -34.58994 -11.13407 5.71546 1.000 48.25189 113 PRO A CA 1
ATOM 1808 C C . PRO A 1 118 ? -33.72187 -10.53156 4.62120 1.000 62.31091 113 PRO A C 1
ATOM 1809 O O . PRO A 1 118 ? -33.08151 -9.49628 4.80914 1.000 47.19586 113 PRO A O 1
ATOM 1820 N N . GLY A 1 119 ? -33.70109 -11.19587 3.46786 1.000 54.95704 114 GLY A N 1
ATOM 1821 C CA . GLY A 1 119 ? -32.93247 -10.72712 2.33576 1.000 57.42762 114 GLY A CA 1
ATOM 1822 C C . GLY A 1 119 ? -31.45577 -11.04027 2.38513 1.000 51.98352 114 GLY A C 1
ATOM 1823 O O . GLY A 1 119 ? -30.69519 -10.46921 1.59505 1.000 53.58496 114 GLY A O 1
ATOM 1827 N N . LYS A 1 120 ? -31.02657 -11.92392 3.28342 1.000 44.12431 115 LYS A N 1
ATOM 1828 C CA . LYS A 1 120 ? -29.62445 -12.29560 3.41692 1.000 38.54096 115 LYS A CA 1
ATOM 1829 C C . LYS A 1 120 ? -29.53350 -13.80215 3.62097 1.000 54.35078 115 LYS A C 1
ATOM 1830 O O . LYS A 1 120 ? -30.52031 -14.46410 3.94900 1.000 48.88014 115 LYS A O 1
ATOM 1849 N N . VAL A 1 121 ? -28.33329 -14.34054 3.41650 1.000 42.69139 116 VAL A N 1
ATOM 1850 C CA . VAL A 1 121 ? -28.05669 -15.75697 3.60417 1.000 37.39379 116 VAL A CA 1
ATOM 1851 C C . VAL A 1 121 ? -27.03597 -15.90054 4.72158 1.000 35.40330 116 VAL A C 1
ATOM 1852 O O . VAL A 1 121 ? -26.05379 -15.15231 4.77904 1.000 35.06673 116 VAL A O 1
ATOM 1865 N N . LEU A 1 122 ? -27.28850 -16.84445 5.62106 1.000 29.90585 117 LEU A N 1
ATOM 1866 C CA . LEU A 1 122 ? -26.37357 -17.20776 6.69465 1.000 32.06604 117 LEU A CA 1
ATOM 1867 C C . LEU A 1 122 ? -25.84723 -18.60702 6.40669 1.000 33.18188 117 LEU A C 1
ATOM 1868 O O . LEU A 1 122 ? -26.63340 -19.54057 6.22022 1.000 28.52533 117 LEU A O 1
ATOM 1884 N N . VAL A 1 123 ? -24.52549 -18.74836 6.36255 1.000 26.34516 118 VAL A N 1
ATOM 1885 C CA . VAL A 1 123 ? -23.87411 -19.98244 5.93920 1.000 26.79832 118 VAL A CA 1
ATOM 1886 C C . VAL A 1 123 ? -23.02775 -20.50417 7.08838 1.000 26.75397 118 VAL A C 1
ATOM 1887 O O . VAL A 1 123 ? -22.13338 -19.80028 7.57179 1.000 25.59348 118 VAL A O 1
ATOM 1900 N N . PHE A 1 124 ? -23.30796 -21.73404 7.51856 1.000 25.87966 119 PHE A N 1
ATOM 1901 C CA . PHE A 1 124 ? -22.47939 -22.45111 8.48137 1.000 23.27156 119 PHE A CA 1
ATOM 1902 C C . PHE A 1 124 ? -21.61428 -23.45614 7.72885 1.000 28.53419 119 PHE A C 1
ATOM 1903 O O . PHE A 1 124 ? -22.14298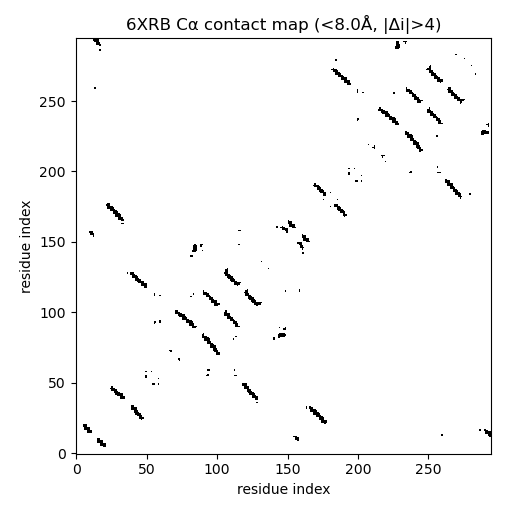 -24.32074 7.02349 1.000 30.23651 119 PHE A O 1
ATOM 1920 N N . THR A 1 125 ? -20.29645 -23.36233 7.89349 1.000 27.69699 120 THR A N 1
ATOM 1921 C CA . THR A 1 125 ? -19.36613 -24.28238 7.24521 1.000 25.15254 120 THR A CA 1
ATOM 1922 C C . THR A 1 125 ? -18.50568 -24.95308 8.30613 1.000 24.36682 120 THR A C 1
ATOM 1923 O O . THR A 1 125 ? -17.72798 -24.28525 8.99569 1.000 28.75807 120 THR A O 1
ATOM 1934 N N . LEU A 1 126 ? -18.64158 -26.27059 8.42487 1.000 26.58088 121 LEU A N 1
ATOM 1935 C CA . LEU A 1 126 ? -17.88135 -27.05957 9.38361 1.000 29.10448 121 LEU A CA 1
ATOM 1936 C C . LEU A 1 126 ? -16.76526 -27.80155 8.66136 1.000 31.83898 121 LEU A C 1
ATOM 1937 O O . LEU A 1 126 ? -17.00421 -28.43589 7.63107 1.000 30.13108 121 LEU A O 1
ATOM 1953 N N . THR A 1 127 ? -15.55400 -27.72104 9.20267 1.000 30.06568 122 THR A N 1
ATOM 1954 C CA . THR A 1 127 ? -14.40741 -28.46390 8.70061 1.000 29.62210 122 THR A CA 1
ATOM 1955 C C . THR A 1 127 ? -13.91397 -29.36197 9.82402 1.000 32.39940 122 THR A C 1
ATOM 1956 O O . THR A 1 127 ? -13.63644 -28.88237 10.92757 1.000 36.69229 122 THR A O 1
ATOM 1967 N N . SER A 1 128 ? -13.81982 -30.66520 9.55270 1.000 36.90361 123 SER A N 1
ATOM 1968 C CA . SER A 1 128 ? -13.50057 -31.63225 10.59607 1.000 38.18673 123 SER A CA 1
ATOM 1969 C C . SER A 1 128 ? -12.51604 -32.67540 10.09686 1.000 45.93163 123 SER A C 1
ATOM 1970 O O . SER A 1 128 ? -12.58640 -33.08897 8.93093 1.000 44.96223 123 SER A O 1
ATOM 1978 N N . PRO A 1 129 ? -11.57795 -33.11163 10.94526 1.000 41.60089 124 PRO A N 1
ATOM 1979 C CA . PRO A 1 129 ? -10.70252 -34.22658 10.57123 1.000 51.76318 124 PRO A CA 1
ATOM 1980 C C . PRO A 1 129 ? -11.32889 -35.59630 10.77018 1.000 44.43661 124 PRO A C 1
ATOM 1981 O O . PRO A 1 129 ? -10.68119 -36.60304 10.46572 1.000 48.46140 124 PRO A O 1
ATOM 1992 N N . ARG A 1 130 ? -12.56227 -35.65993 11.26866 1.000 52.35134 125 ARG A N 1
ATOM 1993 C CA . ARG A 1 130 ? -13.19029 -36.91266 11.65661 1.000 62.95151 125 ARG A CA 1
ATOM 1994 C C . ARG A 1 130 ? -14.31251 -37.25837 10.69305 1.000 50.53300 125 ARG A C 1
ATOM 1995 O O . ARG A 1 130 ? -15.19258 -36.42056 10.45823 1.000 43.29553 125 ARG A O 1
ATOM 2016 N N . PRO A 1 131 ? -14.32098 -38.46192 10.10994 1.000 62.92397 126 PRO A N 1
ATOM 2017 C CA . PRO A 1 131 ? -15.32341 -38.76805 9.07985 1.000 44.18049 126 PRO A CA 1
ATOM 2018 C C . PRO A 1 131 ? -16.74817 -38.64312 9.59817 1.000 53.57906 126 PRO A C 1
ATOM 2019 O O . PRO A 1 131 ? -17.02363 -38.82581 10.78657 1.000 59.45686 126 PRO A O 1
ATOM 2030 N N . PHE A 1 132 ? -17.66173 -38.32854 8.67852 1.000 43.30877 127 PHE A N 1
ATOM 2031 C CA . PHE A 1 132 ? -19.07493 -38.20737 9.00675 1.000 41.47373 127 PHE A CA 1
ATOM 2032 C C . PHE A 1 132 ? -19.72534 -39.58633 8.98371 1.000 56.06685 127 PHE A C 1
ATOM 2033 O O . PHE A 1 132 ? -19.75376 -40.24651 7.93868 1.000 75.75700 127 PHE A O 1
ATOM 2050 N N . ASP A 1 133 ? -20.24029 -40.01879 10.12671 1.000 43.55575 128 ASP A N 1
ATOM 2051 C CA . ASP A 1 133 ? -21.08745 -41.20117 10.22518 1.000 42.96623 128 ASP A CA 1
ATOM 2052 C C . ASP A 1 133 ? -22.44387 -40.78162 10.78992 1.000 47.87125 128 ASP A C 1
ATOM 2053 O O . ASP A 1 133 ? -22.70734 -39.59634 11.01800 1.000 42.82831 128 ASP A O 1
ATOM 2062 N N . ASP A 1 134 ? -23.31610 -41.77048 11.01077 1.000 47.03710 129 ASP A N 1
ATOM 2063 C CA . ASP A 1 134 ? -24.66083 -41.46349 11.49294 1.000 46.47119 129 ASP A CA 1
ATOM 2064 C C . ASP A 1 134 ? -24.61705 -40.66518 12.78898 1.000 44.65184 129 ASP A C 1
ATOM 2065 O O . ASP A 1 134 ? -25.38329 -39.71009 12.96412 1.000 35.99602 129 ASP A O 1
ATOM 2074 N N . LYS A 1 135 ? -23.72667 -41.04019 13.70964 1.000 42.13546 130 LYS A N 1
ATOM 2075 C CA . LYS A 1 135 ? -23.61118 -40.29989 14.96122 1.000 38.00645 130 LYS A CA 1
ATOM 2076 C C . LYS A 1 135 ? -23.22414 -38.85022 14.70301 1.000 34.30686 130 LYS A C 1
ATOM 2077 O O . LYS A 1 135 ? -23.77010 -37.93585 15.32707 1.000 32.12150 130 LYS A O 1
ATOM 2096 N N . ALA A 1 136 ? -22.29212 -38.61931 13.77420 1.000 35.70757 131 ALA A N 1
ATOM 2097 C CA . ALA A 1 136 ? -21.84897 -37.25550 13.50193 1.000 35.39450 131 ALA A CA 1
ATOM 2098 C C . ALA A 1 136 ? -22.96414 -36.43060 12.86969 1.000 28.16577 131 ALA A C 1
ATOM 2099 O O . ALA A 1 136 ? -23.14731 -35.25819 13.21612 1.000 27.34700 131 ALA A O 1
ATOM 2106 N N . ASP A 1 137 ? -23.71582 -37.02588 11.93771 1.000 30.16738 132 ASP A N 1
ATOM 2107 C CA . ASP A 1 137 ? -24.85301 -36.32630 11.35140 1.000 29.99327 132 ASP A CA 1
ATOM 2108 C C . ASP A 1 137 ? -25.87807 -35.96662 12.41907 1.000 28.93599 132 ASP A C 1
ATOM 2109 O O . ASP A 1 137 ? -26.40314 -34.84584 12.43675 1.000 26.36351 132 ASP A O 1
ATOM 2118 N N . LEU A 1 138 ? -26.18592 -36.91002 13.30848 1.000 29.84445 133 LEU A N 1
ATOM 2119 C CA . LEU A 1 138 ? -27.13381 -36.63909 14.38434 1.000 27.13742 133 LEU A CA 1
ATOM 2120 C C . LEU A 1 138 ? -26.69849 -35.43662 15.20671 1.000 32.80958 133 LEU A C 1
ATOM 2121 O O . LEU A 1 138 ? -27.48396 -34.51544 15.45110 1.000 27.42381 133 LEU A O 1
ATOM 2137 N N . LEU A 1 139 ? -25.44661 -35.43684 15.66022 1.000 26.38629 134 LEU A N 1
ATOM 2138 C CA . LEU A 1 139 ? -24.97574 -34.34696 16.51082 1.000 25.61780 134 LEU A CA 1
ATOM 2139 C C . LEU A 1 139 ? -24.96018 -33.02045 15.76295 1.000 28.09298 134 LEU A C 1
ATOM 2140 O O . LEU A 1 139 ? -25.26774 -31.97764 16.35063 1.000 27.78416 134 LEU A O 1
ATOM 2156 N N . TRP A 1 140 ? -24.64484 -33.03912 14.46748 1.000 26.57152 135 TRP A N 1
ATOM 2157 C CA . TRP A 1 140 ? -24.64374 -31.80547 13.68518 1.000 24.77385 135 TRP A CA 1
ATOM 2158 C C . TRP A 1 140 ? -26.05745 -31.25857 13.51186 1.000 23.58051 135 TRP A C 1
ATOM 2159 O O . TRP A 1 140 ? -26.31561 -30.08102 13.79082 1.000 25.43103 135 TRP A O 1
ATOM 2180 N N . ASN A 1 141 ? -26.98429 -32.09133 13.04436 1.000 28.74975 136 ASN A N 1
ATOM 2181 C CA . ASN A 1 141 ? -28.34567 -31.60754 12.83760 1.000 28.59495 136 ASN A CA 1
ATOM 2182 C C . ASN A 1 141 ? -29.02046 -31.24566 14.15398 1.000 30.45176 136 ASN A C 1
ATOM 2183 O O . ASN A 1 141 ? -29.81026 -30.29399 14.19856 1.000 24.74455 136 ASN A O 1
ATOM 2194 N N . THR A 1 142 ? -28.72589 -31.97655 15.23188 1.000 26.60998 137 THR A N 1
ATOM 2195 C CA . THR A 1 142 ? -29.24870 -31.59196 16.53892 1.000 27.44786 137 THR A CA 1
ATOM 2196 C C . THR A 1 142 ? -28.72502 -30.21789 16.94816 1.000 27.12077 137 THR A C 1
ATOM 2197 O O . THR A 1 142 ? -29.47715 -29.38695 17.47284 1.000 25.58689 137 THR A O 1
ATOM 2208 N N . TRP A 1 143 ? -27.44091 -29.95425 16.69691 1.000 25.75134 138 TRP A N 1
ATOM 2209 C CA . TRP A 1 143 ? -26.87680 -28.64516 17.01555 1.000 27.29353 138 TRP A CA 1
ATOM 2210 C C . TRP A 1 143 ? -27.54738 -27.54454 16.20249 1.000 23.56724 138 TRP A C 1
ATOM 2211 O O . TRP A 1 143 ? -27.88254 -26.48355 16.74162 1.000 26.04639 138 TRP A O 1
ATOM 2232 N N . LEU A 1 144 ? -27.74869 -27.77791 14.90565 1.000 22.93140 139 LEU A N 1
ATOM 2233 C CA . LEU A 1 144 ? -28.47788 -26.81458 14.08350 1.000 25.40740 139 LEU A CA 1
ATOM 2234 C C . LEU A 1 144 ? -29.86581 -26.54147 14.64916 1.000 30.01553 139 LEU A C 1
ATOM 2235 O O . LEU A 1 144 ? -30.31062 -25.38967 14.71024 1.000 24.62879 139 LEU A O 1
ATOM 2251 N N . ALA A 1 145 ? -30.58281 -27.60091 15.04262 1.000 24.83311 140 ALA A N 1
ATOM 2252 C CA . ALA A 1 145 ? -31.92340 -27.42747 15.59242 1.000 27.46393 140 ALA A CA 1
ATOM 2253 C C . ALA A 1 145 ? -31.91413 -26.60368 16.87050 1.000 29.50373 140 ALA A C 1
ATOM 2254 O O . ALA A 1 145 ? -32.93756 -26.00353 17.21453 1.000 26.79803 140 ALA A O 1
ATOM 2261 N N . GLY A 1 146 ? -30.78825 -26.56621 17.58294 1.000 28.19404 141 GLY A N 1
ATOM 2262 C CA . GLY A 1 146 ? -30.67989 -25.78339 18.79793 1.000 35.13042 141 GLY A CA 1
ATOM 2263 C C . GLY A 1 146 ? -30.42254 -24.30827 18.58934 1.000 29.16065 141 GLY A C 1
ATOM 2264 O O . GLY A 1 146 ? -30.57101 -23.53112 19.53609 1.000 29.25108 141 GLY A O 1
ATOM 2268 N N . PHE A 1 147 ? -30.04202 -23.90902 17.37591 1.000 26.94475 142 PHE A N 1
ATOM 2269 C CA . PHE A 1 147 ? -29.86825 -22.49533 17.05903 1.000 27.66734 142 PHE A CA 1
ATOM 2270 C C . PHE A 1 147 ? -31.12049 -21.71685 17.43376 1.000 38.39942 142 PHE A C 1
ATOM 2271 O O . PHE A 1 147 ? -32.24293 -22.14733 17.16154 1.000 30.99083 142 PHE A O 1
ATOM 2288 N N . GLN A 1 148 ? -30.93054 -20.56836 18.06737 1.000 27.94549 143 GLN A N 1
ATOM 2289 C CA . GLN A 1 148 ? -32.05304 -19.71842 18.48203 1.000 28.80233 143 GLN A CA 1
ATOM 2290 C C . GLN A 1 148 ? -32.01076 -18.40091 17.73194 1.000 42.07584 143 GLN A C 1
ATOM 2291 O O . GLN A 1 148 ? -31.29652 -17.46875 18.14954 1.000 32.47027 143 GLN A O 1
ATOM 2305 N N . PRO A 1 149 ? -32.75209 -18.26255 16.62921 1.000 36.28706 144 PRO A N 1
ATOM 2306 C CA . PRO A 1 149 ? -32.70886 -17.01000 15.87102 1.000 36.52711 144 PRO A CA 1
ATOM 2307 C C . PRO A 1 149 ? -33.10416 -15.82213 16.73377 1.000 42.48800 144 PRO A C 1
ATOM 2308 O O . PRO A 1 149 ? -33.91192 -15.93695 17.65753 1.000 37.83462 144 PRO A O 1
ATOM 2319 N N . ASP A 1 150 ? -32.51680 -14.67216 16.42175 1.000 36.22385 145 ASP A N 1
ATOM 2320 C CA . ASP A 1 150 ? -32.82105 -13.43158 17.13025 1.000 42.70033 145 ASP A CA 1
ATOM 2321 C C . ASP A 1 150 ? -34.09316 -12.81006 16.56186 1.000 61.88351 145 ASP A C 1
ATOM 2322 O O . ASP A 1 150 ? -34.96123 -12.36129 17.30900 1.000 90.67403 145 ASP A O 1
ATOM 2331 N N . MET B 2 6 ? -19.88337 -27.44177 30.03881 1.000 98.09025 1 MET B N 1
ATOM 2332 C CA . MET B 2 6 ? -18.86185 -27.50140 28.95460 1.000 100.63956 1 MET B CA 1
ATOM 2333 C C . MET B 2 6 ? -19.39212 -26.86025 27.67260 1.000 87.31544 1 MET B C 1
ATOM 2334 O O . MET B 2 6 ? -18.61606 -26.35261 26.86588 1.000 84.30850 1 MET B O 1
ATOM 2348 N N . ASP B 2 7 ? -20.70936 -26.89562 27.47886 1.000 71.56291 2 ASP B N 1
ATOM 2349 C CA . ASP B 2 7 ? -21.35520 -26.12081 26.42696 1.000 72.02137 2 ASP B CA 1
ATOM 2350 C C . ASP B 2 7 ? -21.67668 -24.73775 26.97987 1.000 58.97506 2 ASP B C 1
ATOM 2351 O O . ASP B 2 7 ? -22.21495 -24.62141 28.08555 1.000 62.55621 2 ASP B O 1
ATOM 2360 N N . ARG B 2 8 ? -21.35612 -23.69598 26.22226 1.000 64.95202 3 ARG B N 1
ATOM 2361 C CA . ARG B 2 8 ? -21.68686 -22.34696 26.66033 1.000 50.26206 3 ARG B CA 1
ATOM 2362 C C . ARG B 2 8 ? -22.18243 -21.51421 25.49445 1.000 44.77670 3 ARG B C 1
ATOM 2363 O O . ARG B 2 8 ? -21.78185 -21.73430 24.34299 1.000 36.01019 3 ARG B O 1
ATOM 2384 N N . PRO B 2 9 ? -23.05438 -20.54455 25.75881 1.000 39.85927 4 PRO B N 1
ATOM 2385 C CA . PRO B 2 9 ? -23.71048 -19.82069 24.66968 1.000 43.02645 4 PRO B CA 1
ATOM 2386 C C . PRO B 2 9 ? -22.75115 -18.89559 23.93810 1.000 38.09343 4 PRO B C 1
ATOM 2387 O O . PRO B 2 9 ? -21.83608 -18.31385 24.52476 1.000 40.82270 4 PRO B O 1
ATOM 2398 N N . TYR B 2 10 ? -22.97020 -18.77316 22.62768 1.000 37.38991 5 TYR B N 1
ATOM 2399 C CA . TYR B 2 10 ? -22.26416 -17.81167 21.79261 1.000 30.73923 5 TYR B CA 1
ATOM 2400 C C . TYR B 2 10 ? -23.29346 -17.05659 20.96392 1.000 32.18175 5 TYR B C 1
ATOM 2401 O O . TYR B 2 10 ? -24.19524 -17.67164 20.38258 1.000 32.73460 5 TYR B O 1
ATOM 2419 N N . ARG B 2 11 ? -23.15169 -15.73585 20.90113 1.000 30.98249 6 ARG B N 1
ATOM 2420 C CA . ARG B 2 11 ? -24.13418 -14.87262 20.26281 1.000 25.64251 6 ARG B CA 1
ATOM 2421 C C . ARG B 2 11 ? -23.54576 -14.20087 19.03096 1.000 32.57281 6 ARG B C 1
ATOM 2422 O O . ARG B 2 11 ? -22.46519 -13.60524 19.09425 1.000 29.87962 6 ARG B O 1
ATOM 2443 N N . ILE B 2 12 ? -24.26193 -14.31140 17.91421 1.000 28.77205 7 ILE B N 1
ATOM 2444 C CA . ILE B 2 12 ? -24.03095 -13.49767 16.73082 1.000 28.10133 7 ILE B CA 1
ATOM 2445 C C . ILE B 2 12 ? -25.28427 -12.65583 16.49655 1.000 29.34406 7 ILE B C 1
ATOM 2446 O O . ILE B 2 12 ? -26.31035 -12.83455 17.15305 1.000 29.96310 7 ILE B O 1
ATOM 2462 N N . GLN B 2 13 ? -25.18480 -11.72767 15.54088 1.000 23.64908 8 GLN B N 1
ATOM 2463 C CA . GLN B 2 13 ? -26.30895 -10.84677 15.23572 1.000 25.38107 8 GLN B CA 1
ATOM 2464 C C . GLN B 2 13 ? -27.57133 -11.64107 14.92683 1.000 30.80297 8 GLN B C 1
ATOM 2465 O O . GLN B 2 13 ? -28.67220 -11.26073 15.33933 1.000 32.98515 8 GLN B O 1
ATOM 2479 N N . GLU B 2 14 ? -27.42846 -12.75005 14.19814 1.000 26.81592 9 GLU B N 1
ATOM 2480 C CA . GLU B 2 14 ? -28.56571 -13.50285 13.69476 1.000 33.49916 9 GLU B CA 1
ATOM 2481 C C . GLU B 2 14 ? -29.18841 -14.42133 14.73348 1.000 32.79112 9 GLU B C 1
ATOM 2482 O O . GLU B 2 14 ? -30.27193 -14.96628 14.48941 1.000 29.37775 9 GLU B O 1
ATOM 2494 N N . GLY B 2 15 ? -28.53657 -14.62032 15.87016 1.000 30.96980 10 GLY B N 1
ATOM 2495 C CA . GLY B 2 15 ? -29.07293 -15.50046 16.88381 1.000 34.32958 10 GLY B CA 1
ATOM 2496 C C . GLY B 2 15 ? -27.96744 -16.10294 17.71106 1.000 32.44295 10 GLY B C 1
ATOM 2497 O O . GLY B 2 15 ? -26.86870 -15.55926 17.79118 1.000 31.14918 10 GLY B O 1
ATOM 2519 N N . PHE B 2 17 ? -26.17198 -19.82075 19.64959 1.000 28.43328 12 PHE B N 1
ATOM 2520 C CA . PHE B 2 17 ? -25.92003 -21.25488 19.60538 1.000 30.77678 12 PHE B CA 1
ATOM 2521 C C . PHE B 2 17 ? -24.89263 -21.57924 20.68095 1.000 36.18294 12 PHE B C 1
ATOM 2522 O O . PHE B 2 17 ? -24.32812 -20.67375 21.29094 1.000 33.80887 12 PHE B O 1
ATOM 2539 N N . VAL B 2 18 ? -24.63514 -22.86009 20.91341 1.000 36.40860 13 VAL B N 1
ATOM 2540 C CA . VAL B 2 18 ? -23.69858 -23.28092 21.94709 1.000 39.12761 13 VAL B CA 1
ATOM 2541 C C . VAL B 2 18 ? -22.40726 -23.74157 21.28825 1.000 36.80157 13 VAL B C 1
ATOM 2542 O O . VAL B 2 18 ? -22.42525 -24.37329 20.22457 1.000 37.54415 13 VAL B O 1
ATOM 2555 N N . LEU B 2 19 ? -21.28760 -23.41748 21.92235 1.000 34.55021 14 LEU B N 1
ATOM 2556 C CA . LEU B 2 19 ? -19.98202 -23.91972 21.53736 1.000 37.78100 14 LEU B CA 1
ATOM 2557 C C . LEU B 2 19 ? -19.31677 -24.56309 22.74827 1.000 38.83338 14 LEU B C 1
ATOM 2558 O O . LEU B 2 19 ? -19.62130 -24.20465 23.88781 1.000 48.06346 14 LEU B O 1
ATOM 2574 N N . PRO B 2 20 ? -18.40941 -25.50760 22.52507 1.000 41.13406 15 PRO B N 1
ATOM 2575 C CA . PRO B 2 20 ? -17.65180 -26.05642 23.65921 1.000 49.38426 15 PRO B CA 1
ATOM 2576 C C . PRO B 2 20 ? -16.76545 -24.98648 24.27716 1.000 49.00412 15 PRO B C 1
ATOM 2577 O O . PRO B 2 20 ? -16.19294 -24.14775 23.57708 1.000 45.61933 15 PRO B O 1
ATOM 2588 N N . GLU B 2 21 ? -16.66009 -25.01706 25.60961 1.000 68.42269 16 GLU B N 1
ATOM 2589 C CA . GLU B 2 21 ? -15.86789 -24.01733 26.32060 1.000 64.54876 16 GLU B CA 1
ATOM 2590 C C . GLU B 2 21 ? -14.44340 -23.93068 25.78657 1.000 65.64456 16 GLU B C 1
ATOM 2591 O O . GLU B 2 21 ? -13.79122 -22.88931 25.94053 1.000 62.15777 16 GLU B O 1
ATOM 2603 N N . THR B 2 22 ? -13.96366 -24.98911 25.14495 1.000 59.80289 17 THR B N 1
ATOM 2604 C CA . THR B 2 22 ? -12.58347 -25.11210 24.70492 1.000 73.95439 17 THR B CA 1
ATOM 2605 C C . THR B 2 22 ? -12.26009 -24.31437 23.44732 1.000 57.20140 17 THR B C 1
ATOM 2606 O O . THR B 2 22 ? -11.09858 -24.29503 23.03108 1.000 67.30255 17 THR B O 1
ATOM 2617 N N . PHE B 2 23 ? -13.23767 -23.65921 22.83496 1.000 52.90010 18 PHE B N 1
ATOM 2618 C CA . PHE B 2 23 ? -13.02209 -23.10480 21.50951 1.000 41.39716 18 PHE B CA 1
ATOM 2619 C C . PHE B 2 23 ? -12.18827 -21.82825 21.57165 1.000 46.51165 18 PHE B C 1
ATOM 2620 O O . PHE B 2 23 ? -12.10776 -21.15041 22.59988 1.000 53.43661 18 PHE B O 1
ATOM 2637 N N . THR B 2 24 ? -11.55952 -21.50945 20.44380 1.000 43.06360 19 THR B N 1
ATOM 2638 C CA . THR B 2 24 ? -10.87873 -20.23732 20.24835 1.000 40.51847 19 THR B CA 1
ATOM 2639 C C . THR B 2 24 ? -11.64273 -19.42902 19.20855 1.000 43.44643 19 THR B C 1
ATOM 2640 O O . THR B 2 24 ? -11.97064 -19.94085 18.13361 1.000 33.39056 19 THR B O 1
ATOM 2651 N N . ASP B 2 25 ? -11.91138 -18.16949 19.53259 1.000 35.77433 20 ASP B N 1
ATOM 2652 C CA . ASP B 2 25 ? -12.70677 -17.29388 18.68094 1.000 36.09111 20 ASP B CA 1
ATOM 2653 C C . ASP B 2 25 ? -11.76740 -16.47807 17.80206 1.000 34.81615 20 ASP B C 1
ATOM 2654 O O . ASP B 2 25 ? -11.04825 -15.60170 18.29397 1.000 36.93727 20 ASP B O 1
ATOM 2663 N N . ARG B 2 26 ? -11.76389 -16.77080 16.50232 1.000 33.62601 21 ARG B N 1
ATOM 2664 C CA . ARG B 2 26 ? -11.02834 -15.98211 15.52300 1.000 39.94751 21 ARG B CA 1
ATOM 2665 C C . ARG B 2 26 ? -11.97540 -15.20190 14.61792 1.000 29.86133 21 ARG B C 1
ATOM 2666 O O . ARG B 2 26 ? -11.64186 -14.89057 13.47196 1.000 31.97819 21 ARG B O 1
ATOM 2687 N N . SER B 2 27 ? -13.16430 -14.88860 15.12367 1.000 30.03045 22 SER B N 1
ATOM 2688 C CA . SER B 2 27 ? -14.13760 -14.13261 14.34884 1.000 27.50069 22 SER B CA 1
ATOM 2689 C C . SER B 2 27 ? -13.60057 -12.74359 14.02580 1.000 22.81633 22 SER B C 1
ATOM 2690 O O . SER B 2 27 ? -12.93519 -12.10832 14.84702 1.000 25.67845 22 SER B O 1
ATOM 2698 N N . VAL B 2 28 ? -13.90881 -12.27246 12.82174 1.000 28.67331 23 VAL B N 1
ATOM 2699 C CA . VAL B 2 28 ? -13.61561 -10.90497 12.40378 1.000 25.88313 23 VAL B CA 1
ATOM 2700 C C . VAL B 2 28 ? -14.92889 -10.29777 11.93252 1.000 24.13700 23 VAL B C 1
ATOM 2701 O O . VAL B 2 28 ? -15.49685 -10.74402 10.92894 1.000 23.76312 23 VAL B O 1
ATOM 2714 N N . ASN B 2 29 ? -15.42191 -9.29851 12.65648 1.000 25.03561 24 ASN B N 1
ATOM 2715 C CA . ASN B 2 29 ? -16.58912 -8.56095 12.19998 1.000 24.62276 24 ASN B CA 1
ATOM 2716 C C . ASN B 2 29 ? -16.14515 -7.50613 11.19899 1.000 30.27686 24 ASN B C 1
ATOM 2717 O O . ASN B 2 29 ? -15.14259 -6.82007 11.40625 1.000 26.27755 24 ASN B O 1
ATOM 2728 N N . ILE B 2 30 ? -16.87991 -7.39818 10.09809 1.000 28.77601 25 ILE B N 1
ATOM 2729 C CA . ILE B 2 30 ? -16.52835 -6.51061 8.99763 1.000 28.11467 25 ILE B CA 1
ATOM 2730 C C . ILE B 2 30 ? -17.78044 -5.76574 8.55801 1.000 27.97772 25 ILE B C 1
ATOM 2731 O O . ILE B 2 30 ? -18.80844 -6.38940 8.27056 1.000 29.49064 25 ILE B O 1
ATOM 2747 N N . PHE B 2 31 ? -17.68896 -4.43822 8.50194 1.000 28.03303 26 PHE B N 1
ATOM 2748 C CA . PHE B 2 31 ? -18.81024 -3.57907 8.13271 1.000 31.32833 26 PHE B CA 1
ATOM 2749 C C . PHE B 2 31 ? -18.33340 -2.61262 7.06292 1.000 31.77303 26 PHE B C 1
ATOM 2750 O O . PHE B 2 31 ? -17.37922 -1.85746 7.28371 1.000 32.64965 26 PHE B O 1
ATOM 2767 N N . ILE B 2 32 ? -18.99024 -2.64296 5.90464 1.000 33.21348 27 ILE B N 1
ATOM 2768 C CA . ILE B 2 32 ? -18.57135 -1.88210 4.73796 1.000 35.83006 27 ILE B CA 1
ATOM 2769 C C . ILE B 2 32 ? -19.75980 -1.11858 4.17141 1.000 45.74656 27 ILE B C 1
ATOM 2770 O O . ILE B 2 32 ? -20.91590 -1.51706 4.34112 1.000 42.86618 27 ILE B O 1
ATOM 2786 N N . LEU B 2 33 ? -19.46646 -0.00824 3.49405 1.000 42.12442 28 LEU B N 1
ATOM 2787 C CA . LEU B 2 33 ? -20.46425 0.70521 2.69540 1.000 45.99790 28 LEU B CA 1
ATOM 2788 C C . LEU B 2 33 ? -20.34685 0.16289 1.27691 1.000 47.24298 28 LEU B C 1
ATOM 2789 O O . LEU B 2 33 ? -19.55349 0.64584 0.46757 1.000 59.66867 28 LEU B O 1
ATOM 2805 N N . GLU B 2 34 ? -21.14242 -0.85679 0.96875 1.000 57.63647 29 GLU B N 1
ATOM 2806 C CA . GLU B 2 34 ? -20.93225 -1.60481 -0.26288 1.000 78.08147 29 GLU B CA 1
ATOM 2807 C C . GLU B 2 34 ? -21.24711 -0.74137 -1.47698 1.000 82.54827 29 GLU B C 1
ATOM 2808 O O . GLU B 2 34 ? -22.21713 0.02283 -1.48654 1.000 84.93523 29 GLU B O 1
ATOM 2820 N N . GLY B 2 35 ? -20.41153 -0.87425 -2.50780 1.000 90.05611 30 GLY B N 1
ATOM 2821 C CA . GLY B 2 35 ? -20.47287 -0.05147 -3.69109 1.000 94.25449 30 GLY B CA 1
ATOM 2822 C C . GLY B 2 35 ? -19.62198 1.19798 -3.61019 1.000 88.93497 30 GLY B C 1
ATOM 2823 O O . GLY B 2 35 ? -19.18161 1.70999 -4.64501 1.000 87.35243 30 GLY B O 1
ATOM 2827 N N . ASN B 2 36 ? -19.37551 1.69466 -2.39853 1.000 81.54452 31 ASN B N 1
ATOM 2828 C CA . ASN B 2 36 ? -18.56809 2.88520 -2.16995 1.000 76.88698 31 ASN B CA 1
ATOM 2829 C C . ASN B 2 36 ? -17.40974 2.59123 -1.22236 1.000 70.89791 31 ASN B C 1
ATOM 2830 O O . ASN B 2 36 ? -17.01785 3.44413 -0.42304 1.000 63.37327 31 ASN B O 1
ATOM 2841 N N . GLU B 2 37 ? -16.85481 1.37891 -1.30024 1.000 63.93886 32 GLU B N 1
ATOM 2842 C CA . GLU B 2 37 ? -15.73769 1.02519 -0.43233 1.000 57.05341 32 GLU B CA 1
ATOM 2843 C C . GLU B 2 37 ? -14.52538 1.91406 -0.68393 1.000 61.16373 32 GLU B C 1
ATOM 2844 O O . GLU B 2 37 ? -13.76367 2.20298 0.24600 1.000 70.86702 32 GLU B O 1
ATOM 2856 N N . ARG B 2 38 ? -14.33254 2.36295 -1.92575 1.000 72.35092 33 ARG B N 1
ATOM 2857 C CA . ARG B 2 38 ? -13.11782 3.08301 -2.28770 1.000 65.11962 33 ARG B CA 1
ATOM 2858 C C . ARG B 2 38 ? -13.08723 4.51553 -1.76993 1.000 64.65752 33 ARG B C 1
ATOM 2859 O O . ARG B 2 38 ? -12.03002 5.15284 -1.83588 1.000 72.26330 33 ARG B O 1
ATOM 2880 N N . THR B 2 39 ? -14.20524 5.03797 -1.26449 1.000 63.29314 34 THR B N 1
ATOM 2881 C CA . THR B 2 39 ? -14.23402 6.35510 -0.64732 1.000 66.16959 34 THR B CA 1
ATOM 2882 C C . THR B 2 39 ? -14.66972 6.33594 0.80832 1.000 74.01607 34 THR B C 1
ATOM 2883 O O . THR B 2 39 ? -14.45076 7.32806 1.51268 1.000 63.77574 34 THR B O 1
ATOM 2894 N N . SER B 2 40 ? -15.25562 5.25790 1.27194 1.000 53.86440 35 SER B N 1
ATOM 2895 C CA . SER B 2 40 ? -15.88889 5.19730 2.57407 1.000 51.03494 35 SER B CA 1
ATOM 2896 C C . SER B 2 40 ? -14.98868 4.51071 3.58982 1.000 38.78119 35 SER B C 1
ATOM 2897 O O . SER B 2 40 ? -14.18212 3.64815 3.23303 1.000 47.90259 35 SER B O 1
ATOM 2905 N N . PRO B 2 41 ? -15.09594 4.87051 4.86665 1.000 43.38459 36 PRO B N 1
ATOM 2906 C CA . PRO B 2 41 ? -14.42830 4.07618 5.90149 1.000 38.96676 36 PRO B CA 1
ATOM 2907 C C . PRO B 2 41 ? -15.10388 2.72532 6.07496 1.000 33.58541 36 PRO B C 1
ATOM 2908 O O . PRO B 2 41 ? -16.29446 2.55699 5.79703 1.000 41.62013 36 PRO B O 1
ATOM 2919 N N . SER B 2 42 ? -14.31933 1.75418 6.52905 1.000 32.01480 37 SER B N 1
ATOM 2920 C CA . SER B 2 42 ? -14.82271 0.43859 6.89365 1.000 31.30524 37 SER B CA 1
ATOM 2921 C C . SER B 2 42 ? -14.46948 0.16128 8.34726 1.000 30.81196 37 SER B C 1
ATOM 2922 O O . SER B 2 42 ? -13.46704 0.66366 8.86419 1.000 30.93880 37 SER B O 1
ATOM 2930 N N . LEU B 2 43 ? -15.29823 -0.64357 9.00397 1.000 28.64231 38 LEU B N 1
ATOM 2931 C CA . LEU B 2 43 ? -15.10515 -0.98527 10.40410 1.000 27.04717 38 LEU B CA 1
ATOM 2932 C C . LEU B 2 43 ? -14.80064 -2.47171 10.53904 1.000 33.64624 38 LEU B C 1
ATOM 2933 O O . LEU B 2 43 ? -15.28142 -3.29612 9.75580 1.000 30.35896 38 LEU B O 1
ATOM 2949 N N . ASN B 2 44 ? -14.00487 -2.80128 11.55118 1.000 28.15663 39 ASN B N 1
ATOM 2950 C CA . ASN B 2 44 ? -13.56188 -4.17004 11.78553 1.000 26.39791 39 ASN B CA 1
ATOM 2951 C C . ASN B 2 44 ? -13.44839 -4.38166 13.28531 1.000 27.04086 39 ASN B C 1
ATOM 2952 O O . ASN B 2 44 ? -12.97224 -3.50595 14.00858 1.000 27.69515 39 ASN B O 1
ATOM 2963 N N . ILE B 2 45 ? -13.91257 -5.53907 13.75535 1.000 24.56533 40 ILE B N 1
ATOM 2964 C CA . ILE B 2 45 ? -13.67826 -5.97365 15.12549 1.000 24.19151 40 ILE B CA 1
ATOM 2965 C C . ILE B 2 45 ? -12.99832 -7.33539 15.06031 1.000 26.63928 40 ILE B C 1
ATOM 2966 O O . ILE B 2 45 ? -13.48507 -8.24269 14.37568 1.000 26.51370 40 ILE B O 1
ATOM 2982 N N . SER B 2 46 ? -11.87888 -7.47172 15.76008 1.000 27.91336 41 SER B N 1
ATOM 2983 C CA . SER B 2 46 ? -11.11838 -8.71046 15.75422 1.000 25.76581 41 SER B CA 1
ATOM 2984 C C . SER B 2 46 ? -10.71725 -9.04610 17.18162 1.000 29.80713 41 SER B C 1
ATOM 2985 O O . SER B 2 46 ? -10.88505 -8.24969 18.10856 1.000 25.64283 41 SER B O 1
ATOM 2993 N N . ARG B 2 47 ? -10.19215 -10.25432 17.35008 1.000 27.53623 42 ARG B N 1
ATOM 2994 C CA . ARG B 2 47 ? -9.91106 -10.80832 18.66109 1.000 27.04129 42 ARG B CA 1
ATOM 2995 C C . ARG B 2 47 ? -8.50495 -11.38022 18.67748 1.000 27.90501 42 ARG B C 1
ATOM 2996 O O . ARG B 2 47 ? -7.97104 -11.79433 17.64572 1.000 29.31202 42 ARG B O 1
ATOM 3017 N N . ASP B 2 48 ? -7.91071 -11.39914 19.86223 1.000 28.78345 43 ASP B N 1
ATOM 3018 C CA . ASP B 2 48 ? -6.56769 -11.93740 20.03526 1.000 30.02984 43 ASP B CA 1
ATOM 3019 C C . ASP B 2 48 ? -6.43055 -12.35940 21.48899 1.000 31.61470 43 ASP B C 1
ATOM 3020 O O . ASP B 2 48 ? -7.29637 -12.08099 22.32121 1.000 33.43516 43 ASP B O 1
ATOM 3029 N N . THR B 2 49 ? -5.33415 -13.05069 21.78221 1.000 38.74185 44 THR B N 1
ATOM 3030 C CA . THR B 2 49 ? -5.03865 -13.51726 23.12865 1.000 43.55693 44 THR B CA 1
ATOM 3031 C C . THR B 2 49 ? -3.69121 -12.96757 23.56889 1.000 36.54443 44 THR B C 1
ATOM 3032 O O . THR B 2 49 ? -2.74284 -12.91210 22.77894 1.000 49.70216 44 THR B O 1
ATOM 3043 N N . LEU B 2 50 ? -3.61803 -12.55071 24.82869 1.000 38.67365 45 LEU B N 1
ATOM 3044 C CA . LEU B 2 50 ? -2.36745 -12.05312 25.37874 1.000 39.55314 45 LEU B CA 1
ATOM 3045 C C . LEU B 2 50 ? -1.38625 -13.19816 25.58720 1.000 43.14106 45 LEU B C 1
ATOM 3046 O O . LEU B 2 50 ? -1.77004 -14.30440 25.97637 1.000 55.62132 45 LEU B O 1
ATOM 3062 N N . LYS B 2 51 ? -0.11244 -12.92848 25.32295 1.000 52.05533 46 LYS B N 1
ATOM 3063 C CA . LYS B 2 51 ? 0.93083 -13.86271 25.70395 1.000 46.77161 46 LYS B CA 1
ATOM 3064 C C . LYS B 2 51 ? 1.07554 -13.86822 27.22404 1.000 52.67890 46 LYS B C 1
ATOM 3065 O O . LYS B 2 51 ? 0.65790 -12.92511 27.90031 1.000 55.66039 46 LYS B O 1
ATOM 3084 N N . PRO B 2 52 ? 1.65342 -14.92680 27.78783 1.000 62.33180 47 PRO B N 1
ATOM 3085 C CA . PRO B 2 52 ? 1.85867 -14.95376 29.24314 1.000 57.11194 47 PRO B CA 1
ATOM 3086 C C . PRO B 2 52 ? 2.64609 -13.73663 29.71230 1.000 64.29412 47 PRO B C 1
ATOM 3087 O O . PRO B 2 52 ? 3.67392 -13.37916 29.13392 1.000 69.51334 47 PRO B O 1
ATOM 3098 N N . ASP B 2 53 ? 2.14153 -13.09384 30.76485 1.000 68.37497 48 ASP B N 1
ATOM 3099 C CA . ASP B 2 53 ? 2.76430 -11.92318 31.37428 1.000 70.32951 48 ASP B CA 1
ATOM 3100 C C . ASP B 2 53 ? 2.73040 -10.69667 30.46988 1.000 60.98876 48 ASP B C 1
ATOM 3101 O O . ASP B 2 53 ? 3.47279 -9.73634 30.69998 1.000 64.40489 48 ASP B O 1
ATOM 3110 N N . GLU B 2 54 ? 1.88404 -10.70188 29.44419 1.000 52.77129 49 GLU B N 1
ATOM 3111 C CA . GLU B 2 54 ? 1.76375 -9.58457 28.51674 1.000 49.06711 49 GLU B CA 1
ATOM 3112 C C . GLU B 2 54 ? 0.57448 -8.72059 28.92283 1.000 55.27119 49 GLU B C 1
ATOM 3113 O O . GLU B 2 54 ? -0.55304 -9.21656 29.01372 1.000 62.73437 49 GLU B O 1
ATOM 3125 N N . ASP B 2 55 ? 0.83115 -7.43868 29.16765 1.000 51.67342 50 ASP B N 1
ATOM 3126 C CA . ASP B 2 55 ? -0.22556 -6.47192 29.42711 1.000 45.82917 50 ASP B CA 1
ATOM 3127 C C . ASP B 2 55 ? -0.59595 -5.76041 28.12393 1.000 44.48402 50 ASP B C 1
ATOM 3128 O O . ASP B 2 55 ? 0.02835 -5.95819 27.07884 1.000 48.18756 50 ASP B O 1
ATOM 3137 N N . LEU B 2 56 ? -1.63874 -4.93572 28.18844 1.000 48.09555 51 LEU B N 1
ATOM 3138 C CA . LEU B 2 56 ? -2.14689 -4.32340 26.96389 1.000 37.94283 51 LEU B CA 1
ATOM 3139 C C . LEU B 2 56 ? -1.11958 -3.43284 26.27196 1.000 37.85208 51 LEU B C 1
ATOM 3140 O O . LEU B 2 56 ? -0.99622 -3.53024 25.03837 1.000 36.59662 51 LEU B O 1
ATOM 3156 N N . PRO B 2 57 ? -0.37460 -2.56451 26.96651 1.000 39.86346 52 PRO B N 1
ATOM 3157 C CA . PRO B 2 57 ? 0.65541 -1.77873 26.26085 1.000 48.72844 52 PRO B CA 1
ATOM 3158 C C . PRO B 2 57 ? 1.65611 -2.64801 25.52143 1.000 43.40091 52 PRO B C 1
ATOM 3159 O O . PRO B 2 57 ? 2.00077 -2.35401 24.36919 1.000 41.13942 52 PRO B O 1
ATOM 3170 N N . ALA B 2 58 ? 2.13888 -3.71595 26.16144 1.000 42.23989 53 ALA B N 1
ATOM 3171 C CA . ALA B 2 58 ? 3.06312 -4.62084 25.48808 1.000 45.97855 53 ALA B CA 1
ATOM 3172 C C . ALA B 2 58 ? 2.39206 -5.30165 24.30148 1.000 43.00752 53 ALA B C 1
ATOM 3173 O O . ALA B 2 58 ? 3.02175 -5.50616 23.25677 1.000 39.61853 53 ALA B O 1
ATOM 3180 N N . TYR B 2 59 ? 1.11074 -5.65484 24.43961 1.000 38.53481 54 TYR B N 1
ATOM 3181 C CA . TYR B 2 59 ? 0.39217 -6.23463 23.31174 1.000 40.30424 54 TYR B CA 1
ATOM 3182 C C . TYR B 2 59 ? 0.35867 -5.27255 22.13182 1.000 34.43949 54 TYR B C 1
ATOM 3183 O O . TYR B 2 59 ? 0.56043 -5.67500 20.97842 1.000 35.45305 54 TYR B O 1
ATOM 3201 N N . ILE B 2 60 ? 0.08836 -3.99882 22.39955 1.000 36.44265 55 ILE B N 1
ATOM 3202 C CA . ILE B 2 60 ? 0.00022 -3.02416 21.32153 1.000 36.74785 55 ILE B CA 1
ATOM 3203 C C . ILE B 2 60 ? 1.36468 -2.80769 20.68320 1.000 41.65507 55 ILE B C 1
ATOM 3204 O O . ILE B 2 60 ? 1.48158 -2.73519 19.45347 1.000 37.65052 55 ILE B O 1
ATOM 3220 N N . ASP B 2 61 ? 2.41835 -2.71840 21.49730 1.000 36.50101 56 ASP B N 1
ATOM 3221 C CA . ASP B 2 61 ? 3.76508 -2.66216 20.93923 1.000 37.40683 56 ASP B CA 1
ATOM 3222 C C . ASP B 2 61 ? 4.00619 -3.83435 19.99685 1.000 39.50610 56 ASP B C 1
ATOM 3223 O O . ASP B 2 61 ? 4.54499 -3.66139 18.89777 1.000 41.48631 56 ASP B O 1
ATOM 3232 N N . ARG B 2 62 ? 3.60310 -5.03871 20.41111 1.000 47.61294 57 ARG B N 1
ATOM 3233 C CA . ARG B 2 62 ? 3.79974 -6.21413 19.56894 1.000 47.40120 57 ARG B CA 1
ATOM 3234 C C . ARG B 2 62 ? 3.04768 -6.07427 18.25171 1.000 40.42545 57 ARG B C 1
ATOM 3235 O O . ARG B 2 62 ? 3.58277 -6.39925 17.18536 1.000 45.00426 57 ARG B O 1
ATOM 3256 N N . GLN B 2 63 ? 1.80912 -5.58097 18.30352 1.000 40.34082 58 GLN B N 1
ATOM 3257 C CA . GLN B 2 63 ? 1.03419 -5.41042 17.07973 1.000 37.42550 58 GLN B CA 1
ATOM 3258 C C . GLN B 2 63 ? 1.62752 -4.31520 16.20145 1.000 38.93389 58 GLN B C 1
ATOM 3259 O O . GLN B 2 63 ? 1.66413 -4.45022 14.97310 1.000 36.49581 58 GLN B O 1
ATOM 3273 N N . ILE B 2 64 ? 2.10861 -3.22766 16.80971 1.000 37.59488 59 ILE B N 1
ATOM 3274 C CA . ILE B 2 64 ? 2.74557 -2.17336 16.02698 1.000 38.79523 59 ILE B CA 1
ATOM 3275 C C . ILE B 2 64 ? 3.94383 -2.73011 15.26934 1.000 41.85658 59 ILE B C 1
ATOM 3276 O O . ILE B 2 64 ? 4.17054 -2.39200 14.10170 1.000 40.73958 59 ILE B O 1
ATOM 3292 N N . ALA B 2 65 ? 4.72840 -3.59650 15.91851 1.000 36.63561 60 ALA B N 1
ATOM 3293 C CA . ALA B 2 65 ? 5.89967 -4.16386 15.26048 1.000 40.61960 60 ALA B CA 1
ATOM 3294 C C . ALA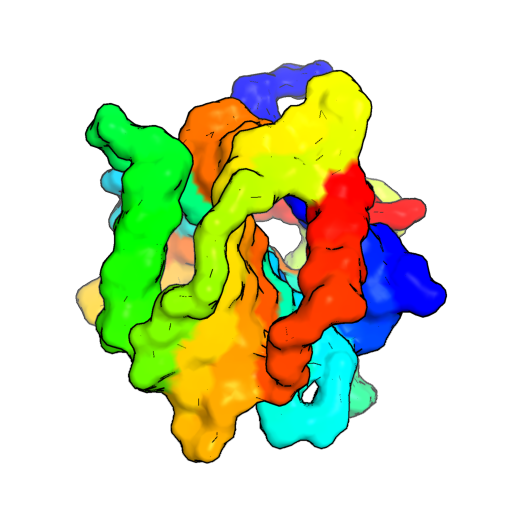 B 2 65 ? 5.49468 -5.10978 14.13533 1.000 41.46510 60 ALA B C 1
ATOM 3295 O O . ALA B 2 65 ? 6.15912 -5.16506 13.09275 1.000 41.28661 60 ALA B O 1
ATOM 3302 N N . LEU B 2 66 ? 4.41140 -5.86482 14.32812 1.000 46.89087 61 LEU B N 1
ATOM 3303 C CA . LEU B 2 66 ? 3.92802 -6.73681 13.26320 1.000 51.97070 61 LEU B CA 1
ATOM 3304 C C . LEU B 2 66 ? 3.52034 -5.92901 12.03849 1.000 38.77199 61 LEU B C 1
ATOM 3305 O O . LEU B 2 66 ? 3.82397 -6.30939 10.90165 1.000 45.83522 61 LEU B O 1
ATOM 3321 N N . MET B 2 67 ? 2.82918 -4.80828 12.25144 1.000 35.36619 62 MET B N 1
ATOM 3322 C CA . MET B 2 67 ? 2.36196 -4.00850 11.12377 1.000 34.99750 62 MET B CA 1
ATOM 3323 C C . MET B 2 67 ? 3.52368 -3.32747 10.41460 1.000 34.97672 62 MET B C 1
ATOM 3324 O O . MET B 2 67 ? 3.52811 -3.22226 9.18251 1.000 36.69106 62 MET B O 1
ATOM 3338 N N . LYS B 2 68 ? 4.51967 -2.86766 11.17320 1.000 36.28058 63 LYS B N 1
ATOM 3339 C CA . LYS B 2 68 ? 5.76345 -2.40893 10.56277 1.000 41.10890 63 LYS B CA 1
ATOM 3340 C C . LYS B 2 68 ? 6.36551 -3.49692 9.68384 1.000 43.32747 63 LYS B C 1
ATOM 3341 O O . LYS B 2 68 ? 6.92965 -3.21366 8.61917 1.000 43.30809 63 LYS B O 1
ATOM 3360 N N . LYS B 2 69 ? 6.24406 -4.75175 10.11377 1.000 41.96399 64 LYS B N 1
ATOM 3361 C CA . LYS B 2 69 ? 6.83806 -5.87347 9.39995 1.000 44.78976 64 LYS B CA 1
ATOM 3362 C C . LYS B 2 69 ? 6.02795 -6.26677 8.17122 1.000 63.69894 64 LYS B C 1
ATOM 3363 O O . LYS B 2 69 ? 6.60125 -6.56972 7.11815 1.000 44.14216 64 LYS B O 1
ATOM 3382 N N . ASN B 2 70 ? 4.70222 -6.25936 8.27931 1.000 39.45336 65 ASN B N 1
ATOM 3383 C CA . ASN B 2 70 ? 3.84764 -6.87551 7.27263 1.000 39.27825 65 ASN B CA 1
ATOM 3384 C C . ASN B 2 70 ? 3.23639 -5.89249 6.28504 1.000 37.91669 65 ASN B C 1
ATOM 3385 O O . ASN B 2 70 ? 2.93071 -6.28815 5.15496 1.000 39.69737 65 ASN B O 1
ATOM 3396 N N . LEU B 2 71 ? 3.05248 -4.63475 6.66488 1.000 38.16395 66 LEU B N 1
ATOM 3397 C CA . LEU B 2 71 ? 2.31459 -3.68302 5.84645 1.000 35.47871 66 LEU B CA 1
ATOM 3398 C C . LEU B 2 71 ? 3.25987 -2.73384 5.11568 1.000 36.49273 66 LEU B C 1
ATOM 3399 O O . LEU B 2 71 ? 4.45707 -2.65485 5.39823 1.000 40.35749 66 LEU B O 1
ATOM 3415 N N . GLY B 2 72 ? 2.69596 -2.00908 4.15305 1.000 36.55398 67 GLY B N 1
ATOM 3416 C CA . GLY B 2 72 ? 3.47826 -1.12488 3.31543 1.000 38.02227 67 GLY B CA 1
ATOM 3417 C C . GLY B 2 72 ? 3.79216 0.20950 3.96099 1.000 37.78274 67 GLY B C 1
ATOM 3418 O O . GLY B 2 72 ? 2.91676 1.06952 4.07771 1.000 36.96027 67 GLY B O 1
ATOM 3422 N N . GLN B 2 73 ? 5.04345 0.39087 4.38086 1.000 38.96195 68 GLN B N 1
ATOM 3423 C CA . GLN B 2 73 ? 5.50873 1.66323 4.92958 1.000 39.60018 68 GLN B CA 1
ATOM 3424 C C . GLN B 2 73 ? 4.62362 2.11685 6.08668 1.000 37.67565 68 GLN B C 1
ATOM 3425 O O . GLN B 2 73 ? 4.16767 3.26074 6.14522 1.000 37.66685 68 GLN B O 1
ATOM 3439 N N . HIS B 2 74 ? 4.38496 1.20442 7.02317 1.000 36.38899 69 HIS B N 1
ATOM 3440 C CA . HIS B 2 74 ? 3.49115 1.49771 8.13427 1.000 34.63794 69 HIS B CA 1
ATOM 3441 C C . HIS B 2 74 ? 4.11897 2.53252 9.06175 1.000 38.11305 69 HIS B C 1
ATOM 3442 O O . HIS B 2 74 ? 5.30122 2.44053 9.40717 1.000 39.10211 69 HIS B O 1
ATOM 3456 N N . ARG B 2 75 ? 3.32113 3.52243 9.45854 1.000 34.75046 70 ARG B N 1
ATOM 3457 C CA . ARG B 2 75 ? 3.77374 4.61302 10.31318 1.000 35.95724 70 ARG B CA 1
ATOM 3458 C C . ARG B 2 75 ? 2.67878 4.94738 11.31368 1.000 37.36689 70 ARG B C 1
ATOM 3459 O O . ARG B 2 75 ? 1.53792 5.19801 10.91940 1.000 40.10749 70 ARG B O 1
ATOM 3480 N N . VAL B 2 76 ? 3.02905 4.95000 12.59891 1.000 34.68846 71 VAL B N 1
ATOM 3481 C CA . VAL B 2 76 ? 2.07740 5.31531 13.64576 1.000 33.43236 71 VAL B CA 1
ATOM 3482 C C . VAL B 2 76 ? 2.05926 6.82853 13.78687 1.000 34.82796 71 VAL B C 1
ATOM 3483 O O . VAL B 2 76 ? 3.10886 7.46658 13.93947 1.000 37.38588 71 VAL B O 1
ATOM 3496 N N . LEU B 2 77 ? 0.86128 7.40805 13.73630 1.000 33.61622 72 LEU B N 1
ATOM 3497 C CA . LEU B 2 77 ? 0.68707 8.84972 13.81909 1.000 35.20998 72 LEU B CA 1
ATOM 3498 C C . LEU B 2 77 ? 0.42590 9.33177 15.23764 1.000 35.44920 72 LEU B C 1
ATOM 3499 O O . LEU B 2 77 ? 0.84480 10.43799 15.59517 1.000 39.61507 72 LEU B O 1
ATOM 3515 N N . SER B 2 78 ? -0.25319 8.53028 16.05274 1.000 33.39751 73 SER B N 1
ATOM 3516 C CA . SER B 2 78 ? -0.61155 8.94386 17.39967 1.000 35.64974 73 SER B CA 1
ATOM 3517 C C . SER B 2 78 ? -0.93630 7.70828 18.22368 1.000 34.62853 73 SER B C 1
ATOM 3518 O O . SER B 2 78 ? -1.20956 6.63616 17.68639 1.000 30.51511 73 SER B O 1
ATOM 3526 N N . ARG B 2 79 ? -0.89684 7.88349 19.54254 1.000 38.23088 74 ARG B N 1
ATOM 3527 C CA . ARG B 2 79 ? -1.24120 6.83123 20.49293 1.000 38.35127 74 ARG B CA 1
ATOM 3528 C C . ARG B 2 79 ? -1.83500 7.50663 21.72028 1.000 36.53416 74 ARG B C 1
ATOM 3529 O O . ARG B 2 79 ? -1.26867 8.48171 22.22346 1.000 34.84511 74 ARG B O 1
ATOM 3550 N N . ALA B 2 80 ? -2.97373 7.00746 22.18821 1.000 31.81885 75 ALA B N 1
ATOM 3551 C CA . ALA B 2 80 ? -3.72031 7.69610 23.23092 1.000 36.79174 75 ALA B CA 1
ATOM 3552 C C . ALA B 2 80 ? -4.60704 6.68954 23.94638 1.000 36.93457 75 ALA B C 1
ATOM 3553 O O . ALA B 2 80 ? -4.85867 5.59467 23.42594 1.000 31.27082 75 ALA B O 1
ATOM 3560 N N . PRO B 2 81 ? -5.10006 7.03067 25.13642 1.000 36.58279 76 PRO B N 1
ATOM 3561 C CA . PRO B 2 81 ? -6.08758 6.17064 25.79466 1.000 33.37837 76 PRO B CA 1
ATOM 3562 C C . PRO B 2 81 ? -7.35313 6.04251 24.96245 1.000 35.25456 76 PRO B C 1
ATOM 3563 O O . PRO B 2 81 ? -7.66873 6.88519 24.11627 1.000 30.21335 76 PRO B O 1
ATOM 3574 N N . ALA B 2 82 ? -8.08917 4.96621 25.22538 1.000 31.51214 77 ALA B N 1
ATOM 3575 C CA . ALA B 2 82 ? -9.33832 4.68716 24.54326 1.000 28.92621 77 ALA B CA 1
ATOM 3576 C C . ALA B 2 82 ? -10.31313 4.06708 25.530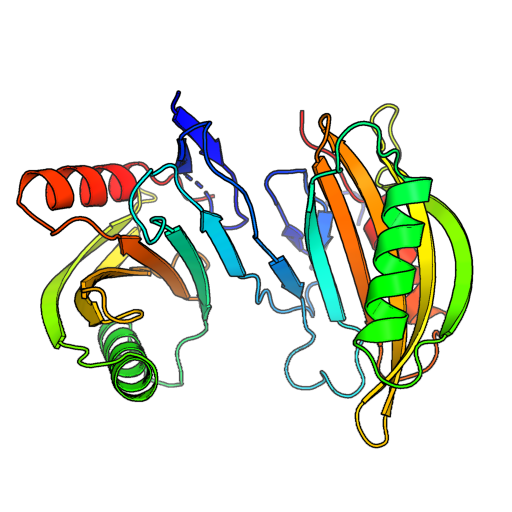54 1.000 32.66678 77 ALA B C 1
ATOM 3577 O O . ALA B 2 82 ? -9.91788 3.46296 26.53206 1.000 28.81895 77 ALA B O 1
ATOM 3584 N N . GLN B 2 83 ? -11.59886 4.20843 25.22495 1.000 28.98523 78 GLN B N 1
ATOM 3585 C CA . GLN B 2 83 ? -12.66155 3.68534 26.07257 1.000 28.76548 78 GLN B CA 1
ATOM 3586 C C . GLN B 2 83 ? -13.80638 3.20571 25.20089 1.000 27.37722 78 GLN B C 1
ATOM 3587 O O . GLN B 2 83 ? -14.20925 3.89685 24.25855 1.000 30.52737 78 GLN B O 1
ATOM 3601 N N . ALA B 2 84 ? -14.32234 2.02308 25.50946 1.000 29.20085 79 ALA B N 1
ATOM 3602 C CA . ALA B 2 84 ? -15.47620 1.46108 24.82109 1.000 27.71899 79 ALA B CA 1
ATOM 3603 C C . ALA B 2 84 ? -16.61595 1.38128 25.82966 1.000 29.58628 79 ALA B C 1
ATOM 3604 O O . ALA B 2 84 ? -16.57541 0.56921 26.75872 1.000 30.20467 79 ALA B O 1
ATOM 3611 N N . GLY B 2 85 ? -17.62591 2.22481 25.64329 1.000 27.39005 80 GLY B N 1
ATOM 3612 C CA . GLY B 2 85 ? -18.73619 2.31866 26.56633 1.000 26.22884 80 GLY B CA 1
ATOM 3613 C C . GLY B 2 85 ? -18.65525 3.56579 27.42639 1.000 26.62137 80 GLY B C 1
ATOM 3614 O O . GLY B 2 85 ? -17.65839 4.29533 27.44661 1.000 28.32711 80 GLY B O 1
ATOM 3618 N N . THR B 2 86 ? -19.74118 3.80703 28.16328 1.000 27.63002 81 THR B N 1
ATOM 3619 C CA . THR B 2 86 ? -19.86436 4.99497 28.99235 1.000 28.98853 81 THR B CA 1
ATOM 3620 C C . THR B 2 86 ? -20.26713 4.69782 30.42821 1.000 31.77643 81 THR B C 1
ATOM 3621 O O . THR B 2 86 ? -20.34155 5.63011 31.23548 1.000 35.15815 81 THR B O 1
ATOM 3632 N N . GLY B 2 87 ? -20.53687 3.43789 30.77108 1.000 30.67427 82 GLY B N 1
ATOM 3633 C CA . GLY B 2 87 ? -20.89233 3.08049 32.12645 1.000 36.58427 82 GLY B CA 1
ATOM 3634 C C . GLY B 2 87 ? -19.68165 2.68483 32.95282 1.000 38.51335 82 GLY B C 1
ATOM 3635 O O . GLY B 2 87 ? -18.53690 2.73222 32.50705 1.000 34.96466 82 GLY B O 1
ATOM 3639 N N . ASN B 2 88 ? -19.95690 2.28461 34.19522 1.000 33.38591 83 ASN B N 1
ATOM 3640 C CA . ASN B 2 88 ? -18.89053 1.82520 35.07684 1.000 41.53974 83 ASN B CA 1
ATOM 3641 C C . ASN B 2 88 ? -18.20965 0.57125 34.54374 1.000 41.16639 83 ASN B C 1
ATOM 3642 O O . ASN B 2 88 ? -17.10379 0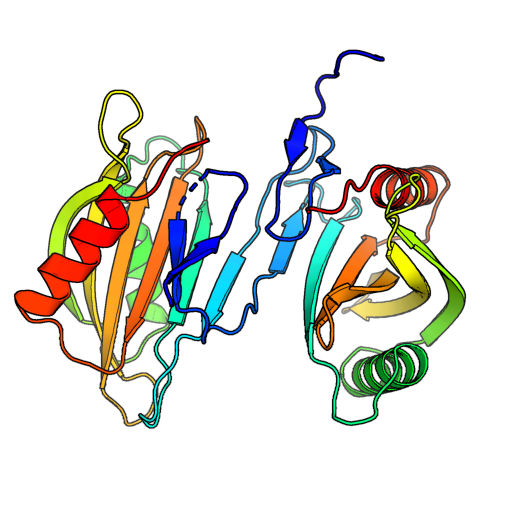.24327 34.98794 1.000 38.30338 83 ASN B O 1
ATOM 3653 N N . ASP B 2 89 ? -18.84046 -0.13121 33.60476 1.000 33.99809 84 ASP B N 1
ATOM 3654 C CA . ASP B 2 89 ? -18.28300 -1.34405 33.02157 1.000 36.39690 84 ASP B CA 1
ATOM 3655 C C . ASP B 2 89 ? -17.61469 -1.09135 31.67792 1.000 35.24359 84 ASP B C 1
ATOM 3656 O O . ASP B 2 89 ? -17.29351 -2.04950 30.96822 1.000 31.15090 84 ASP B O 1
ATOM 3665 N N . ALA B 2 90 ? -17.40060 0.17231 31.31225 1.000 30.07414 85 ALA B N 1
ATOM 3666 C CA . ALA B 2 90 ? -16.75740 0.48047 30.04318 1.000 31.86535 85 ALA B CA 1
ATOM 3667 C C . ALA B 2 90 ? -15.37941 -0.16614 29.97531 1.000 28.48270 85 ALA B C 1
ATOM 3668 O O . ALA B 2 90 ? -14.67024 -0.25695 30.97897 1.000 31.88569 85 ALA B O 1
ATOM 3675 N N . LEU B 2 91 ? -15.00170 -0.61108 28.78041 1.000 27.81914 86 LEU B N 1
ATOM 3676 C CA . LEU B 2 91 ? -13.66587 -1.14864 28.56485 1.000 34.67812 86 LEU B CA 1
ATOM 3677 C C . LEU B 2 91 ? -12.66479 -0.00451 28.49389 1.000 36.00467 86 LEU B C 1
ATOM 3678 O O . LEU B 2 91 ? -12.88885 0.98187 27.78647 1.000 31.90844 86 LEU B O 1
ATOM 3694 N N . MET B 2 92 ? -11.56154 -0.14201 29.21865 1.000 32.09308 87 MET B N 1
ATOM 3695 C CA . MET B 2 92 ? -10.49714 0.85403 29.25550 1.000 33.43917 87 MET B CA 1
ATOM 3696 C C . MET B 2 92 ? -9.28341 0.27797 28.53927 1.000 39.64774 87 MET B C 1
ATOM 3697 O O . MET B 2 92 ? -8.78120 -0.78229 28.92327 1.000 35.47026 87 MET B O 1
ATOM 3711 N N . GLY B 2 93 ? -8.81919 0.96609 27.50898 1.000 34.33175 88 GLY B N 1
ATOM 3712 C CA . GLY B 2 93 ? -7.74624 0.46282 26.66723 1.000 31.69960 88 GLY B CA 1
ATOM 3713 C C . GLY B 2 93 ? -6.94395 1.57635 26.03865 1.000 44.95557 88 GLY B C 1
ATOM 3714 O O . GLY B 2 93 ? -6.80994 2.66315 26.60777 1.000 30.71588 88 GLY B O 1
ATOM 3718 N N . GLU B 2 94 ? -6.39886 1.29485 24.85584 1.000 31.08209 89 GLU B N 1
ATOM 3719 C CA . GLU B 2 94 ? -5.58000 2.24750 24.12619 1.000 29.22062 89 GLU B CA 1
ATOM 3720 C C . GLU B 2 94 ? -5.97865 2.23270 22.66227 1.000 31.05289 89 GLU B C 1
ATOM 3721 O O . GLU B 2 94 ? -6.56028 1.26480 22.16903 1.000 30.83822 89 GLU B O 1
ATOM 3733 N N . GLN B 2 95 ? -5.59047 3.29042 21.95952 1.000 27.03496 90 GLN B N 1
ATOM 3734 C CA . GLN B 2 95 ? -5.78572 3.37354 20.52417 1.000 28.42040 90 GLN B CA 1
ATOM 3735 C C . GLN B 2 95 ? -4.54623 3.97524 19.88258 1.000 29.25292 90 GLN B C 1
ATOM 3736 O O . GLN B 2 95 ? -3.76477 4.68667 20.52049 1.000 32.32123 90 GLN B O 1
ATOM 3750 N N . ILE B 2 96 ? -4.37220 3.65643 18.60383 1.000 32.13142 91 ILE B N 1
ATOM 3751 C CA . ILE B 2 96 ? -3.37089 4.28458 17.76160 1.000 31.47723 91 ILE B CA 1
ATOM 3752 C C . ILE B 2 96 ? -4.07895 4.81020 16.52088 1.000 26.54050 91 ILE B C 1
ATOM 3753 O O . ILE B 2 96 ? -5.20008 4.40885 16.19390 1.000 28.73417 91 ILE B O 1
ATOM 3769 N N . ALA B 2 97 ? -3.41336 5.73061 15.83961 1.000 28.88775 92 ALA B N 1
ATOM 3770 C CA . ALA B 2 97 ? -3.72808 6.08998 14.46585 1.000 36.25191 92 ALA B CA 1
ATOM 3771 C C . ALA B 2 97 ? -2.47081 5.84620 13.64458 1.000 28.64735 92 ALA B C 1
ATOM 3772 O O . ALA B 2 97 ? -1.35740 6.05784 14.13060 1.000 29.39690 92 ALA B O 1
ATOM 3779 N N . ALA B 2 98 ? -2.64444 5.37723 12.41357 1.000 27.85413 93 ALA B N 1
ATOM 3780 C CA . ALA B 2 98 ? -1.50195 5.01458 11.59122 1.000 30.17604 93 ALA B CA 1
ATOM 3781 C C . ALA B 2 98 ? -1.86623 5.15554 10.12359 1.000 32.57923 93 ALA B C 1
ATOM 3782 O O . ALA B 2 98 ? -3.03447 5.30315 9.76039 1.000 31.75341 93 ALA B O 1
ATOM 3789 N N . THR B 2 99 ? -0.84064 5.10324 9.27868 1.000 34.53738 94 THR B N 1
ATOM 3790 C CA . THR B 2 99 ? -1.01682 5.07629 7.83622 1.000 35.28937 94 THR B CA 1
ATOM 3791 C C . THR B 2 99 ? -0.13012 3.98710 7.24801 1.000 33.58618 94 THR B C 1
ATOM 3792 O O . THR B 2 99 ? 0.91335 3.64340 7.80662 1.000 31.65080 94 THR B O 1
ATOM 3803 N N . HIS B 2 100 ? -0.56329 3.43559 6.12106 1.000 31.44339 95 HIS B N 1
ATOM 3804 C CA . HIS B 2 100 ? 0.27118 2.50834 5.36908 1.000 31.72486 95 HIS B CA 1
ATOM 3805 C C . HIS B 2 100 ? -0.20599 2.51737 3.92423 1.000 32.46206 95 HIS B C 1
ATOM 3806 O O . HIS B 2 100 ? -1.26390 3.06196 3.60106 1.000 34.45293 95 HIS B O 1
ATOM 3820 N N . LYS B 2 101 ? 0.60311 1.92621 3.05249 1.000 33.52735 96 LYS B N 1
ATOM 3821 C CA . LYS B 2 101 ? 0.44173 2.06768 1.61320 1.000 34.87231 96 LYS B CA 1
ATOM 3822 C C . LYS B 2 101 ? -0.08083 0.77102 1.00962 1.000 34.37346 96 LYS B C 1
ATOM 3823 O O . LYS B 2 101 ? 0.49314 -0.30000 1.22879 1.000 34.10133 96 LYS B O 1
ATOM 3842 N N . SER B 2 102 ? -1.16515 0.87782 0.24612 1.000 34.59940 97 SER B N 1
ATOM 3843 C CA . SER B 2 102 ? -1.71398 -0.23409 -0.53121 1.000 37.08004 97 SER B CA 1
ATOM 3844 C C . SER B 2 102 ? -1.75436 0.22403 -1.98598 1.000 37.42366 97 SER B C 1
ATOM 3845 O O . SER B 2 102 ? -2.63793 0.99289 -2.37789 1.000 44.94746 97 SER B O 1
ATOM 3853 N N . GLY B 2 103 ? -0.79987 -0.24404 -2.78147 1.000 39.04065 98 GLY B N 1
ATOM 3854 C CA . GLY B 2 103 ? -0.67082 0.27053 -4.13396 1.000 62.40343 98 GLY B CA 1
ATOM 3855 C C . GLY B 2 103 ? -0.44001 1.76781 -4.09605 1.000 55.35576 98 GLY B C 1
ATOM 3856 O O . GLY B 2 103 ? 0.43542 2.26602 -3.38011 1.000 57.54305 98 GLY B O 1
ATOM 3860 N N . LYS B 2 104 ? -1.24161 2.50464 -4.86890 1.000 60.84060 99 LYS B N 1
ATOM 3861 C CA . LYS B 2 104 ? -1.15847 3.95933 -4.85094 1.000 66.13328 99 LYS B CA 1
ATOM 3862 C C . LYS B 2 104 ? -1.77912 4.56325 -3.59811 1.000 54.90837 99 LYS B C 1
ATOM 3863 O O . LYS B 2 104 ? -1.43288 5.69125 -3.23157 1.000 59.62478 99 LYS B O 1
ATOM 3882 N N . THR B 2 105 ? -2.67567 3.84047 -2.93492 1.000 46.82891 100 THR B N 1
ATOM 3883 C CA . THR B 2 105 ? -3.48756 4.41777 -1.87563 1.000 42.24155 100 THR B CA 1
ATOM 3884 C C . THR B 2 105 ? -2.71382 4.52187 -0.56911 1.000 47.19171 100 THR B C 1
ATOM 3885 O O . THR B 2 105 ? -1.96795 3.61205 -0.19311 1.000 42.15378 100 THR B O 1
ATOM 3896 N N . GLU B 2 106 ? -2.89839 5.64540 0.12059 1.000 46.45592 101 GLU B N 1
ATOM 3897 C CA . GLU B 2 106 ? -2.39512 5.84449 1.47735 1.000 45.68507 101 GLU B CA 1
ATOM 3898 C C . GLU B 2 106 ? -3.54964 5.55715 2.43198 1.000 51.38671 101 GLU B C 1
ATOM 3899 O O . GLU B 2 106 ? -4.44825 6.38478 2.60375 1.000 54.01602 101 GLU B O 1
ATOM 3911 N N . VAL B 2 107 ? -3.52245 4.38306 3.04913 1.000 32.58844 102 VAL B N 1
ATOM 3912 C CA . VAL B 2 107 ? -4.58836 3.95706 3.94671 1.000 30.87622 102 VAL B CA 1
ATOM 3913 C C . VAL B 2 107 ? -4.39279 4.60599 5.30868 1.000 36.89213 102 VAL B C 1
ATOM 3914 O O . VAL B 2 107 ? -3.26929 4.69658 5.81249 1.000 34.05802 102 VAL B O 1
ATOM 3927 N N . TYR B 2 108 ? -5.49201 5.05395 5.91308 1.000 30.01926 103 TYR B N 1
ATOM 3928 C CA . TYR B 2 108 ? -5.48250 5.64734 7.24509 1.000 28.95930 103 TYR B CA 1
ATOM 3929 C C . TYR B 2 108 ? -6.31079 4.77709 8.17472 1.000 32.33444 103 TYR B C 1
ATOM 3930 O O . TYR B 2 108 ? -7.44201 4.40669 7.84164 1.000 33.07164 103 TYR B O 1
ATOM 3948 N N . GLN B 2 109 ? -5.74904 4.44973 9.33388 1.000 27.05720 104 GLN B N 1
ATOM 3949 C CA . GLN B 2 109 ? -6.36607 3.50286 10.24475 1.000 25.14538 104 GLN B CA 1
ATOM 3950 C C . GLN B 2 109 ? -6.33695 4.01349 11.67311 1.000 29.54546 104 GLN B C 1
ATOM 3951 O O . GLN B 2 109 ? -5.36773 4.64257 12.10304 1.000 26.81088 104 GLN B O 1
ATOM 3965 N N . ARG B 2 110 ? -7.42732 3.75993 12.38797 1.000 27.32869 105 ARG B N 1
ATOM 3966 C CA . ARG B 2 110 ? -7.46508 3.82271 13.83974 1.000 28.97316 105 ARG B CA 1
ATOM 3967 C C . ARG B 2 110 ? -7.69404 2.41361 14.36841 1.000 23.91753 105 ARG B C 1
ATOM 3968 O O . ARG B 2 110 ? -8.48995 1.65607 13.80559 1.000 26.29516 105 ARG B O 1
ATOM 3989 N N . GLN B 2 111 ? -6.99368 2.06207 15.44094 1.000 23.71981 106 GLN B N 1
ATOM 3990 C CA . GLN B 2 111 ? -7.18340 0.76624 16.08051 1.000 26.41478 106 GLN B CA 1
ATOM 3991 C C . GLN B 2 111 ? -7.18063 0.96690 17.58503 1.000 26.00122 106 GLN B C 1
ATOM 3992 O O . GLN B 2 111 ? -6.32829 1.68189 18.11671 1.000 27.18438 106 GLN B O 1
ATOM 4006 N N . ALA B 2 112 ? -8.14366 0.35183 18.26046 1.000 22.36499 107 ALA B N 1
ATOM 4007 C CA . ALA B 2 112 ? -8.28204 0.45455 19.70658 1.000 24.82631 107 ALA B CA 1
ATOM 4008 C C . ALA B 2 112 ? -8.34963 -0.94888 20.28262 1.000 27.13720 107 ALA B C 1
ATOM 4009 O O . ALA B 2 112 ? -9.14808 -1.77062 19.82445 1.000 30.19832 107 ALA B O 1
ATOM 4016 N N . GLY B 2 113 ? -7.51855 -1.21856 21.27808 1.000 25.76953 108 GLY B N 1
ATOM 4017 C CA . GLY B 2 113 ? -7.43377 -2.53168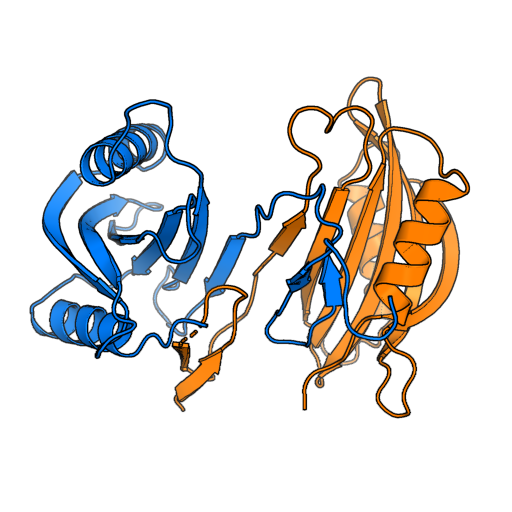 21.90005 1.000 32.05032 108 GLY B CA 1
ATOM 4018 C C . GLY B 2 113 ? -7.90341 -2.47505 23.33603 1.000 28.65192 108 GLY B C 1
ATOM 4019 O O . GLY B 2 113 ? -7.56969 -1.54255 24.07529 1.000 30.01819 108 GLY B O 1
ATOM 4023 N N . PHE B 2 114 ? -8.67252 -3.48584 23.73472 1.000 27.27451 109 PHE B N 1
ATOM 4024 C CA . PHE B 2 114 ? -9.20089 -3.59929 25.08274 1.000 28.08371 109 PHE B CA 1
ATOM 4025 C C . PHE B 2 114 ? -9.09913 -5.04692 25.53096 1.000 29.43533 109 PHE B C 1
ATOM 4026 O O . PHE B 2 114 ? -9.29366 -5.96345 24.72939 1.000 31.64423 109 PHE B O 1
ATOM 4043 N N . ILE B 2 115 ? -8.80615 -5.25504 26.81180 1.000 33.21656 110 ILE B N 1
ATOM 4044 C CA . ILE B 2 115 ? -8.92430 -6.57847 27.41909 1.000 39.59964 110 ILE B CA 1
ATOM 4045 C C . ILE B 2 115 ? -10.36645 -6.68267 27.91111 1.000 37.65466 110 ILE B C 1
ATOM 4046 O O . ILE B 2 115 ? -10.72717 -6.11133 28.93916 1.000 48.76601 110 ILE B O 1
ATOM 4062 N N . ALA B 2 116 ? -11.19987 -7.41023 27.16140 1.000 47.21225 111 ALA B N 1
ATOM 4063 C CA . ALA B 2 116 ? -12.61458 -7.51547 27.50781 1.000 42.40336 111 ALA B CA 1
ATOM 4064 C C . ALA B 2 116 ? -12.84081 -8.52335 28.62782 1.000 63.20611 111 ALA B C 1
ATOM 4065 O O . ALA B 2 116 ? -13.67070 -8.29706 29.51510 1.000 45.82504 111 ALA B O 1
ATOM 4072 N N . THR B 2 117 ? -12.12435 -9.63546 28.59303 1.000 41.26910 112 THR B N 1
ATOM 4073 C CA . THR B 2 117 ? -12.12055 -10.63513 29.64966 1.000 45.70452 112 THR B CA 1
ATOM 4074 C C . THR B 2 117 ? -10.68182 -11.10194 29.82114 1.000 48.72633 112 THR B C 1
ATOM 4075 O O . THR B 2 117 ? -9.86204 -10.93542 28.91461 1.000 55.29187 112 THR B O 1
ATOM 4086 N N . PRO B 2 118 ? -10.35059 -11.67617 30.97569 1.000 54.19405 113 PRO B N 1
ATOM 4087 C CA . PRO B 2 118 ? -8.94608 -12.01176 31.25165 1.000 51.46770 113 PRO B CA 1
ATOM 4088 C C . PRO B 2 118 ? -8.27131 -12.73790 30.09763 1.000 45.68407 113 PRO B C 1
ATOM 4089 O O . PRO B 2 118 ? -8.76929 -13.74499 29.59009 1.000 50.74793 113 PRO B O 1
ATOM 4100 N N . GLY B 2 119 ? -7.12249 -12.20505 29.67690 1.000 50.12283 114 GLY B N 1
ATOM 4101 C CA . GLY B 2 119 ? -6.30228 -12.82269 28.66038 1.000 52.60173 114 GLY B CA 1
ATOM 4102 C C . GLY B 2 119 ? -6.74737 -12.60515 27.23200 1.000 45.08044 114 GLY B C 1
ATOM 4103 O O . GLY B 2 119 ? -6.02917 -13.01760 26.31060 1.000 54.35360 114 GLY B O 1
ATOM 4107 N N . LYS B 2 120 ? -7.89292 -11.96626 27.00674 1.000 44.83386 115 LYS B N 1
ATOM 4108 C CA . LYS B 2 120 ? -8.47816 -11.84489 25.67786 1.000 50.83705 115 LYS B CA 1
ATOM 4109 C C . LYS B 2 120 ? -8.60189 -10.38072 25.28420 1.000 48.50410 115 LYS B C 1
ATOM 4110 O O . LYS B 2 120 ? -9.19895 -9.58081 26.01492 1.000 40.71471 115 LYS B O 1
ATOM 4129 N N . VAL B 2 121 ? -8.06136 -10.04025 24.11642 1.000 32.89311 116 VAL B N 1
ATOM 4130 C CA . VAL B 2 121 ? -8.06740 -8.67088 23.61542 1.000 30.66026 116 VAL B CA 1
ATOM 4131 C C . VAL B 2 121 ? -9.16506 -8.52589 22.57118 1.000 32.42572 116 VAL B C 1
ATOM 4132 O O . VAL B 2 121 ? -9.34075 -9.39468 21.70535 1.000 32.79736 116 VAL B O 1
ATOM 4145 N N . LEU B 2 122 ? -9.91104 -7.43067 22.66249 1.000 29.82809 117 LEU B N 1
ATOM 4146 C CA . LEU B 2 122 ? -10.90134 -7.03898 21.66658 1.000 29.48281 117 LEU B CA 1
ATOM 4147 C C . LEU B 2 122 ? -10.39047 -5.78618 20.96576 1.000 27.15315 117 LEU B C 1
ATOM 4148 O O . LEU B 2 122 ? -10.02012 -4.81225 21.62875 1.000 25.87166 117 LEU B O 1
ATOM 4164 N N . VAL B 2 123 ? -10.36069 -5.81439 19.63595 1.000 25.01987 118 VAL B N 1
ATOM 4165 C CA . VAL B 2 123 ? -9.73358 -4.76094 18.84322 1.000 29.99687 118 VAL B CA 1
ATOM 4166 C C . VAL B 2 123 ? -10.75971 -4.18720 17.87518 1.000 27.97466 118 VAL B C 1
ATOM 4167 O O . VAL B 2 123 ? -11.34098 -4.91835 17.06404 1.000 24.28413 118 VAL B O 1
ATOM 4180 N N . PHE B 2 124 ? -10.97945 -2.87513 17.96890 1.000 22.68965 119 PHE B N 1
ATOM 4181 C CA . PHE B 2 124 ? -11.82513 -2.12536 17.04968 1.000 26.33165 119 PHE B CA 1
ATOM 4182 C C . PHE B 2 124 ? -10.93671 -1.40312 16.04567 1.000 22.31524 119 PHE B C 1
ATOM 4183 O O . PHE B 2 124 ? -9.95720 -0.75596 16.44004 1.000 24.79546 119 PHE B O 1
ATOM 4200 N N . THR B 2 125 ? -11.27876 -1.49453 14.76115 1.000 26.14451 120 THR B N 1
ATOM 4201 C CA . THR B 2 125 ? -10.48167 -0.86903 13.71469 1.000 28.43470 120 THR B CA 1
ATOM 4202 C C . THR B 2 125 ? -11.37039 -0.09774 12.75208 1.000 27.26247 120 THR B C 1
ATOM 4203 O O . THR B 2 125 ? -12.41239 -0.59895 12.32022 1.000 29.56058 120 THR B O 1
ATOM 4214 N N . LEU B 2 126 ? -10.95110 1.12478 12.42176 1.000 25.62149 121 LEU B N 1
ATOM 4215 C CA . LEU B 2 126 ? -11.54975 1.91698 11.35595 1.000 25.09620 121 LEU B CA 1
ATOM 4216 C C . LEU B 2 126 ? -10.48787 2.13374 10.28807 1.000 28.41153 121 LEU B C 1
ATOM 4217 O O . LEU B 2 126 ? -9.36336 2.52822 10.60243 1.000 27.99195 121 LEU B O 1
ATOM 4233 N N . THR B 2 127 ? -10.84741 1.87176 9.03545 1.000 26.56276 122 THR B N 1
ATOM 4234 C CA . THR B 2 127 ? -9.93693 2.00289 7.90718 1.000 34.65031 122 THR B CA 1
ATOM 4235 C C . THR B 2 127 ? -10.56879 2.92273 6.87645 1.000 33.82929 122 THR B C 1
ATOM 4236 O O . THR B 2 127 ? -11.74815 2.76825 6.54686 1.000 36.86807 122 THR B O 1
ATOM 4247 N N . SER B 2 128 ? -9.78268 3.86907 6.36312 1.000 31.76958 123 SER B N 1
ATOM 4248 C CA . SER B 2 128 ? -10.26668 4.88830 5.44231 1.000 37.31800 123 SER B CA 1
ATOM 4249 C C . SER B 2 128 ? -9.26175 5.04601 4.30856 1.000 30.70844 123 SER B C 1
ATOM 4250 O O . SER B 2 128 ? -8.04677 5.01419 4.55606 1.000 32.06427 123 SER B O 1
ATOM 4258 N N . PRO B 2 129 ? -9.73009 5.18397 3.06147 1.000 32.62541 124 PRO B N 1
ATOM 4259 C CA . PRO B 2 129 ? -8.81972 5.42658 1.93174 1.000 38.74500 124 PRO B CA 1
ATOM 4260 C C . PRO B 2 129 ? -8.33345 6.86240 1.82436 1.000 42.21365 124 PRO B C 1
ATOM 4261 O O . PRO B 2 129 ? -7.56065 7.17282 0.91111 1.000 52.78519 124 PRO B O 1
ATOM 4272 N N . ARG B 2 130 ? -8.76395 7.73571 2.72912 1.000 48.89382 125 ARG B N 1
ATOM 4273 C CA . ARG B 2 130 ? -8.41505 9.14329 2.72695 1.000 58.75437 125 ARG B CA 1
ATOM 4274 C C . ARG B 2 130 ? -8.06557 9.55178 4.15108 1.000 47.40647 125 ARG B C 1
ATOM 4275 O O . ARG B 2 130 ? -8.40859 8.84036 5.10427 1.000 43.61461 125 ARG B O 1
ATOM 4296 N N . PRO B 2 131 ? -7.39581 10.68728 4.33159 1.000 55.56868 126 PRO B N 1
ATOM 4297 C CA . PRO B 2 131 ? -7.07561 11.13495 5.69213 1.000 47.20319 126 PRO B CA 1
ATOM 4298 C C . PRO B 2 131 ? -8.33865 11.34938 6.51139 1.000 44.40161 126 PRO B C 1
ATOM 4299 O O . PRO B 2 131 ? -9.41850 11.61304 5.98000 1.000 48.80325 126 PRO B O 1
ATOM 4310 N N . PHE B 2 132 ? -8.19062 11.24051 7.82867 1.000 43.44721 127 PHE B N 1
ATOM 4311 C CA . PHE B 2 132 ? -9.33853 11.40219 8.70798 1.000 39.38370 127 PHE B CA 1
ATOM 4312 C C . PHE B 2 132 ? -9.92496 12.80110 8.56206 1.000 42.23479 127 PHE B C 1
ATOM 4313 O O . PHE B 2 132 ? -9.19713 13.78671 8.42213 1.000 54.70875 127 PHE B O 1
ATOM 4330 N N . ASP B 2 133 ? -11.25278 12.87860 8.58906 1.000 50.48827 128 ASP B N 1
ATOM 4331 C CA . ASP B 2 133 ? -11.98130 14.14098 8.61762 1.000 47.74677 128 ASP B CA 1
ATOM 4332 C C . ASP B 2 133 ? -12.95744 14.10185 9.78958 1.000 42.61663 128 ASP B C 1
ATOM 4333 O O . ASP B 2 133 ? -13.05907 13.10191 10.50479 1.000 41.59670 128 ASP B O 1
ATOM 4342 N N . ASP B 2 134 ? -13.68123 15.20671 9.99382 1.000 47.87888 129 ASP B N 1
ATOM 4343 C CA . ASP B 2 134 ? -14.58520 15.28137 11.13850 1.000 48.03167 129 ASP B CA 1
ATOM 4344 C C . ASP B 2 134 ? -15.62116 14.16179 11.10000 1.000 45.83558 129 ASP B C 1
ATOM 4345 O O . ASP B 2 134 ? -15.98910 13.61026 12.14340 1.000 41.23986 129 ASP B O 1
ATOM 4354 N N . LYS B 2 135 ? -16.09784 13.80819 9.90475 1.000 43.14951 130 LYS B N 1
ATOM 4355 C CA . LYS B 2 135 ? -17.11182 12.76319 9.78935 1.000 51.79343 130 LYS B CA 1
ATOM 4356 C C . LYS B 2 135 ? -16.56437 11.41242 10.23787 1.000 59.97891 130 LYS B C 1
ATOM 4357 O O . LYS B 2 135 ? -17.22484 10.67414 10.97875 1.000 38.23079 130 LYS B O 1
ATOM 4376 N N . ALA B 2 136 ? -15.35371 11.06836 9.79515 1.000 38.18234 131 ALA B N 1
ATOM 4377 C CA . ALA B 2 136 ? -14.75457 9.80109 10.20225 1.000 42.62060 131 ALA B CA 1
ATOM 4378 C C . ALA B 2 136 ? -14.44834 9.79012 11.69477 1.000 39.79863 131 ALA B C 1
ATOM 4379 O O . ALA B 2 136 ? -14.61081 8.76062 12.36298 1.000 29.88769 131 ALA B O 1
ATOM 4386 N N . ASP B 2 137 ? -14.00113 10.92375 12.23687 1.000 33.94942 132 ASP B N 1
ATOM 4387 C CA . ASP B 2 137 ? -13.71523 10.99721 13.66504 1.000 32.12072 132 ASP B CA 1
ATOM 4388 C C . ASP B 2 137 ? -14.98124 10.80876 14.49410 1.000 31.52147 132 ASP B C 1
ATOM 4389 O O . ASP B 2 137 ? -14.96379 10.10506 15.51184 1.000 29.10613 132 ASP B O 1
ATOM 4398 N N . LEU B 2 138 ? -16.09066 11.42685 14.07688 1.000 31.84280 133 LEU B N 1
ATOM 4399 C CA . LEU B 2 138 ? -17.34915 11.24926 14.79781 1.000 31.99271 133 LEU B CA 1
ATOM 4400 C C . LEU B 2 138 ? -17.81435 9.79932 14.73981 1.000 34.54724 133 LEU B C 1
ATOM 4401 O O . LEU B 2 138 ? -18.28176 9.24958 15.74407 1.000 35.73175 133 LEU B O 1
ATOM 4417 N N . LEU B 2 139 ? -17.71484 9.17144 13.56430 1.000 31.77809 134 LEU B N 1
ATOM 4418 C CA . LEU B 2 139 ? -18.02735 7.74909 13.44774 1.000 27.12518 134 LEU B CA 1
ATOM 4419 C C . LEU B 2 139 ? -17.22149 6.93190 14.44692 1.000 29.33061 134 LEU B C 1
ATOM 4420 O O . LEU B 2 139 ? -17.77113 6.12209 15.20289 1.000 32.31303 134 LEU B O 1
ATOM 4436 N N . TRP B 2 140 ? -15.90467 7.13559 14.45585 1.000 28.02449 135 TRP B N 1
ATOM 4437 C CA . TRP B 2 140 ? -15.02271 6.41676 15.36610 1.000 27.34205 135 TRP B CA 1
ATOM 4438 C C . TRP B 2 140 ? -15.41774 6.64202 16.81914 1.000 27.74300 135 TRP B C 1
ATOM 4439 O O . TRP B 2 140 ? -15.55647 5.68630 17.59406 1.000 25.95829 135 TRP B O 1
ATOM 4460 N N . ASN B 2 141 ? -15.60971 7.89967 17.20901 1.000 28.97886 136 ASN B N 1
ATOM 4461 C CA . ASN B 2 141 ? -15.82970 8.19188 18.62057 1.000 27.53010 136 ASN B CA 1
ATOM 4462 C C . ASN B 2 141 ? -17.22140 7.76207 19.07031 1.000 23.96391 136 ASN B C 1
ATOM 4463 O O . ASN B 2 141 ? -17.38861 7.28624 20.20050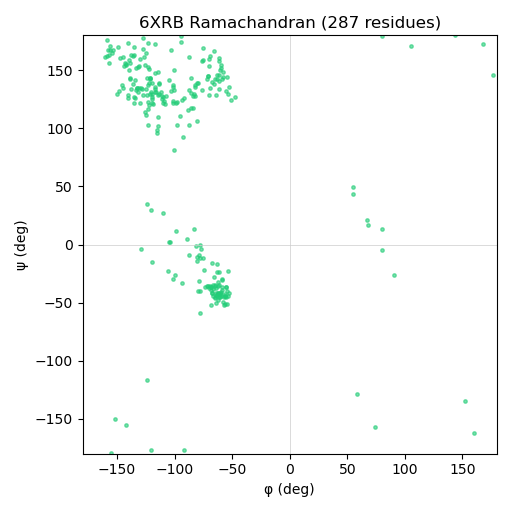 1.000 27.22737 136 ASN B O 1
ATOM 4474 N N . THR B 2 142 ? -18.23120 7.90560 18.20803 1.000 24.56792 137 THR B N 1
ATOM 4475 C CA . THR B 2 142 ? -19.56752 7.45906 18.59105 1.000 26.70249 137 THR B CA 1
ATOM 4476 C C . THR B 2 142 ? -19.63785 5.93608 18.63629 1.000 29.21420 137 THR B C 1
ATOM 4477 O O . THR B 2 142 ? -20.31680 5.36344 19.49527 1.000 26.47786 137 THR B O 1
ATOM 4488 N N . TRP B 2 143 ? -18.92920 5.26660 17.72513 1.000 28.18077 138 TRP B N 1
ATOM 4489 C CA . TRP B 2 143 ? -18.88274 3.80635 17.73101 1.000 27.31071 138 TRP B CA 1
ATOM 4490 C C . TRP B 2 143 ? -18.36643 3.28573 19.06781 1.000 28.77603 138 TRP B C 1
ATOM 4491 O O . TRP B 2 143 ? -18.99898 2.43909 19.70757 1.000 26.51847 138 TRP B O 1
ATOM 4512 N N . LEU B 2 144 ? -17.21895 3.80168 19.51159 1.000 25.27256 139 LEU B N 1
ATOM 4513 C CA . LEU B 2 144 ? -16.61541 3.34056 20.75907 1.000 24.02514 139 LEU B CA 1
ATOM 4514 C C . LEU B 2 144 ? -17.46496 3.72006 21.96646 1.000 26.62514 139 LEU B C 1
ATOM 4515 O O . LEU B 2 144 ? -17.65539 2.90610 22.87884 1.000 25.98647 139 LEU B O 1
ATOM 4531 N N . ALA B 2 145 ? -17.96556 4.95554 22.00192 1.000 28.92850 140 ALA B N 1
ATOM 4532 C CA . ALA B 2 145 ? -18.73380 5.39877 23.15998 1.000 29.98132 140 ALA B CA 1
ATOM 4533 C C . ALA B 2 145 ? -20.02857 4.60902 23.29886 1.000 26.21399 140 ALA B C 1
ATOM 4534 O O . ALA B 2 145 ? -20.47355 4.32105 24.41617 1.000 31.53226 140 ALA B O 1
ATOM 4541 N N . GLY B 2 146 ? -20.64791 4.24808 22.17582 1.000 26.02872 141 GLY B N 1
ATOM 4542 C CA . GLY B 2 146 ? -21.90993 3.53612 22.20810 1.000 31.29738 141 GLY B CA 1
ATOM 4543 C C . GLY B 2 146 ? -21.80889 2.05901 22.50388 1.000 28.26375 141 GLY B C 1
ATOM 4544 O O . GLY B 2 146 ? -22.83950 1.41751 22.72375 1.000 31.05308 141 GLY B O 1
ATOM 4548 N N . PHE B 2 147 ? -20.60060 1.50442 22.52495 1.000 27.31987 142 PHE B N 1
ATOM 4549 C CA . PHE B 2 147 ? -20.45130 0.07875 22.78832 1.000 25.05061 142 PHE B CA 1
ATOM 4550 C C . PHE B 2 147 ? -20.98366 -0.25772 24.17359 1.000 27.21579 142 PHE B C 1
ATOM 4551 O O . PHE B 2 147 ? -20.69125 0.43486 25.15505 1.000 30.24314 142 PHE B O 1
ATOM 4568 N N . GLN B 2 148 ? -21.76866 -1.32329 24.24350 1.000 27.99021 143 GLN B N 1
ATOM 4569 C CA . GLN B 2 148 ? -22.36752 -1.80412 25.49246 1.000 30.55104 143 GLN B CA 1
ATOM 4570 C C . GLN B 2 148 ? -21.78474 -3.17453 25.79896 1.000 34.94746 143 GLN B C 1
ATOM 4571 O O . GLN B 2 148 ? -22.24700 -4.18397 25.23304 1.000 32.97316 143 GLN B O 1
ATOM 4585 N N . PRO B 2 149 ? -20.77660 -3.27502 26.66603 1.000 32.92101 144 PRO B N 1
ATOM 4586 C CA . PRO B 2 149 ? -20.18823 -4.59089 26.95172 1.000 35.20992 144 PRO B CA 1
ATOM 4587 C C . PRO B 2 149 ? -21.21048 -5.55681 27.52737 1.000 38.35533 144 PRO B C 1
ATOM 4588 O O . PRO B 2 149 ? -22.15611 -5.16138 28.21370 1.000 39.51719 144 PRO B O 1
ATOM 4599 N N . ASP B 2 150 ? -21.00056 -6.84187 27.24527 1.000 40.36015 145 ASP B N 1
ATOM 4600 C CA . ASP B 2 150 ? -21.85593 -7.90233 27.75469 1.000 44.19060 145 ASP B CA 1
ATOM 4601 C C . ASP B 2 150 ? -21.56020 -8.15043 29.23310 1.000 64.13124 145 ASP B C 1
ATOM 4602 O O . ASP B 2 150 ? -20.59154 -7.63327 29.79412 1.000 63.82141 145 ASP B O 1
ATOM 4611 N N . LYS B 2 151 ? -22.42826 -8.93959 29.86590 1.000 86.11360 146 LYS B N 1
ATOM 4612 C CA . LYS B 2 151 ? -22.29417 -9.32528 31.27338 1.000 93.81909 146 LYS B CA 1
ATOM 4613 C C . LYS B 2 151 ? -22.78005 -8.20577 32.19010 1.000 98.33581 146 LYS B C 1
ATOM 4614 O O . LYS B 2 151 ? -23.19271 -8.45507 33.32336 1.000 102.49821 146 LYS B O 1
#

CATH classification: 3.40.1000.10

Sequence (295 aa):
GPLGSMDRPYRIQEGCCFVLPETFTDRSVNIFILEGNERTSSPSLNISRDTLKPDEDLPAYIDRQIALMKKNLGQHRVLSRAPAQAGTGNDALMGEQIAATHKSGKTEVYQRQAGFIATPGKVLVFTLTSPRPFDDKADLLWNTWLAGFQPDMDRPYRIQEGFVLPETFTDRSVNIFILEGNERTSPSLNISRDTLKPDEDLPAYIDRQIALMKKNLGQHRVLSRAPAQAGTGNDALMGEQIAATHKSGKTEVYQRQAGFIATPGKVLVFTLTSPRPFDDKADLLWNTWLAGFQPDK

B-factor: mean 50.89, std 20.34, range [21.21, 133.78]

InterPro domains:
  IPR014894 Inner membrane lipoprotein DcrB/EagT6 [PF08786] (9-140)
  IPR016123 Mog1/PsbP, alpha/beta/alpha sandwich [SSF55724] (4-146)